Protein AF-A0A1K1QG05-F1 (afdb_monomer_lite)

Sequence (249 aa):
MTTAATQYPLIGSQPVGNFFTPDNIQRHPLGAQISFDDPYWGGGDAMYLAIPTSTALKVGEVVVWDGTNKIVDVPNTANLGMPVALALNANNSDANNVQYGWFLISGQGVALSTASVAAAAQIGIAAAGKLGAVSAGKQILNCRVEIAATTTVVKASTQTTNGSPLLRVSNSDGWFVGAALSGTGIPASTSVGAISADGRTVTMVQTGTTTAQNATATGSVSVTGTYNDGTNFWNVLAINAPFAQGQIT

Secondary structure (DSSP, 8-state):
----EESSPPTTPPP-STT-PPBSS--S-TT-EEEEEETTTEEEEEEEEEE-TT--B-TT-EEEE-TT-BEEEPPS-TT--EE-EEESS-B---SSS-EEEEEEEEEEEEEEESS---TT--EEEEETTEEEE--TT-EEEEEEEEE-TT-EEEEEEEEE-TT--EEE-S--TT--TT-EEEETTPPTTEEEEEE-TTS-EEEEEETTS--B---SS-EEEEEEEESB-SS-EEEEEEEEEEEEEPPP-

Structure (mmCIF, N/CA/C/O backbone):
data_AF-A0A1K1QG05-F1
#
_entry.id   AF-A0A1K1QG05-F1
#
loop_
_atom_site.group_PDB
_atom_site.id
_atom_site.type_symbol
_atom_site.label_atom_id
_atom_site.label_alt_id
_atom_site.label_comp_id
_atom_site.label_asym_id
_atom_site.label_entity_id
_atom_site.label_seq_id
_atom_site.pdbx_PDB_ins_code
_atom_site.Cartn_x
_atom_site.Cartn_y
_atom_site.Cartn_z
_atom_site.occupancy
_atom_site.B_iso_or_equiv
_atom_site.auth_seq_id
_atom_site.auth_comp_id
_atom_site.auth_asym_id
_atom_site.auth_atom_id
_atom_site.pdbx_PDB_model_num
ATOM 1 N N . MET A 1 1 ? 24.681 -12.508 7.814 1.00 34.06 1 MET A N 1
ATOM 2 C CA . MET A 1 1 ? 23.395 -13.141 8.163 1.00 34.06 1 MET A CA 1
ATOM 3 C C . MET A 1 1 ? 22.549 -12.052 8.805 1.00 34.06 1 MET A C 1
ATOM 5 O O . MET A 1 1 ? 22.650 -11.821 10.000 1.00 34.06 1 MET A O 1
ATOM 9 N N . THR A 1 2 ? 21.880 -11.251 7.979 1.00 35.00 2 THR A N 1
ATOM 10 C CA . THR A 1 2 ? 21.012 -10.160 8.432 1.00 35.00 2 THR A CA 1
ATOM 11 C C . THR A 1 2 ? 19.728 -10.790 8.947 1.00 35.00 2 THR A C 1
ATOM 13 O O . THR A 1 2 ? 19.006 -11.437 8.195 1.00 35.00 2 THR A O 1
ATOM 16 N N . THR A 1 3 ? 19.495 -10.686 10.249 1.00 38.47 3 THR A N 1
ATOM 17 C CA . THR A 1 3 ? 18.219 -11.039 10.874 1.00 38.47 3 THR A CA 1
ATOM 18 C C . THR A 1 3 ? 17.096 -10.282 10.175 1.00 38.47 3 THR A C 1
ATOM 20 O O . THR A 1 3 ? 17.182 -9.060 10.050 1.00 38.47 3 THR A O 1
ATOM 23 N N . ALA A 1 4 ? 16.082 -11.009 9.703 1.00 43.41 4 ALA A N 1
ATOM 24 C CA . ALA A 1 4 ? 14.874 -10.434 9.124 1.00 43.41 4 ALA A CA 1
ATOM 25 C C . ALA A 1 4 ? 14.270 -9.409 10.095 1.00 43.41 4 ALA A C 1
ATOM 27 O O . ALA A 1 4 ? 14.150 -9.686 11.292 1.00 43.41 4 ALA A O 1
ATOM 28 N N . ALA A 1 5 ? 13.930 -8.222 9.591 1.00 44.09 5 ALA A N 1
ATOM 29 C CA . ALA A 1 5 ? 13.198 -7.241 10.373 1.00 44.09 5 ALA A CA 1
ATOM 30 C C . ALA A 1 5 ? 11.781 -7.785 10.584 1.00 44.09 5 ALA A C 1
ATOM 32 O O . ALA A 1 5 ? 11.001 -7.906 9.640 1.00 44.09 5 ALA A O 1
ATOM 33 N N . THR A 1 6 ? 11.471 -8.179 11.815 1.00 43.09 6 THR A N 1
ATOM 34 C CA . THR A 1 6 ? 10.109 -8.514 12.218 1.00 43.09 6 THR A CA 1
ATOM 35 C C . THR A 1 6 ? 9.312 -7.215 12.368 1.00 43.09 6 THR A C 1
ATOM 37 O O . THR A 1 6 ? 9.863 -6.170 12.714 1.00 43.09 6 THR A O 1
ATOM 40 N N . GLN A 1 7 ? 7.999 -7.264 12.131 1.00 45.38 7 GLN A N 1
ATOM 41 C CA . GLN A 1 7 ? 7.073 -6.132 12.311 1.00 45.38 7 GLN A CA 1
ATOM 42 C C . GLN A 1 7 ? 7.167 -5.475 13.710 1.00 45.38 7 GLN A C 1
ATOM 44 O O . GLN A 1 7 ? 6.813 -4.308 13.888 1.00 45.38 7 GLN A O 1
ATOM 49 N N . TYR A 1 8 ? 7.682 -6.207 14.704 1.00 46.81 8 TYR A N 1
ATOM 50 C CA . TYR A 1 8 ? 8.032 -5.687 16.022 1.00 46.81 8 TYR A CA 1
ATOM 51 C C . TYR A 1 8 ? 9.491 -5.216 16.030 1.00 46.81 8 TYR A C 1
ATOM 53 O O . TYR A 1 8 ? 10.384 -6.046 15.859 1.00 46.81 8 TYR A O 1
ATOM 61 N N . PRO A 1 9 ? 9.772 -3.920 16.260 1.00 41.25 9 PRO A N 1
ATOM 62 C CA . PRO A 1 9 ? 11.131 -3.411 16.167 1.00 41.25 9 PRO A CA 1
ATOM 63 C C . PRO A 1 9 ? 12.040 -4.127 17.174 1.00 41.25 9 PRO A C 1
ATOM 65 O O . PRO A 1 9 ? 11.819 -4.051 18.385 1.00 41.25 9 PRO A O 1
ATOM 68 N N . LEU A 1 10 ? 13.122 -4.754 16.692 1.00 48.38 10 LEU A N 1
ATOM 69 C CA . LEU A 1 10 ? 14.323 -4.873 17.519 1.00 48.38 10 LEU A CA 1
ATOM 70 C C . LEU A 1 10 ? 14.683 -3.450 17.960 1.00 48.38 10 LEU A C 1
ATOM 72 O O . LEU A 1 10 ? 14.667 -2.538 17.128 1.00 48.38 10 LEU A O 1
ATOM 76 N N . ILE A 1 11 ? 14.983 -3.253 19.246 1.00 39.41 11 ILE A N 1
ATOM 77 C CA . ILE A 1 11 ? 15.350 -1.940 19.797 1.00 39.41 11 ILE A CA 1
ATOM 78 C C . ILE A 1 11 ? 16.402 -1.288 18.880 1.00 39.41 11 ILE A C 1
ATOM 80 O O . ILE A 1 11 ? 17.496 -1.822 18.718 1.00 39.41 11 ILE A O 1
ATOM 84 N N . GLY A 1 12 ? 16.049 -0.156 18.257 1.00 49.69 12 GLY A N 1
ATOM 85 C CA . GLY A 1 12 ? 16.923 0.600 17.347 1.00 49.69 12 GLY A CA 1
ATOM 86 C C . GLY A 1 12 ? 16.729 0.368 15.838 1.00 49.69 12 GLY A C 1
ATOM 87 O O . GLY A 1 12 ? 17.362 1.072 15.057 1.00 49.69 12 GLY A O 1
ATOM 88 N N . SER A 1 13 ? 15.859 -0.550 15.401 1.00 53.09 13 SER A N 1
ATOM 89 C CA . SER A 1 13 ? 15.506 -0.721 13.977 1.00 53.09 13 SER A CA 1
ATOM 90 C C . SER A 1 13 ? 14.321 0.165 13.576 1.00 53.09 13 SER A C 1
ATOM 92 O O . SER A 1 13 ? 13.355 0.278 14.334 1.00 53.09 13 SER A O 1
ATOM 94 N N . GLN A 1 14 ? 14.385 0.820 12.404 1.00 59.28 14 GLN A N 1
ATOM 95 C CA . GLN A 1 14 ? 13.215 1.513 11.863 1.00 59.28 14 GLN A CA 1
ATOM 96 C C . GLN A 1 14 ? 12.201 0.456 11.401 1.00 59.28 14 GLN A C 1
ATOM 98 O O . GLN A 1 14 ? 12.537 -0.385 10.569 1.00 59.28 14 GLN A O 1
ATOM 103 N N . PRO A 1 15 ? 10.976 0.487 11.925 1.00 65.38 15 PRO A N 1
ATOM 104 C CA . PRO A 1 15 ? 9.929 -0.443 11.531 1.00 65.38 15 PRO A CA 1
ATOM 105 C C . PRO A 1 15 ? 9.480 -0.225 10.084 1.00 65.38 15 PRO A C 1
ATOM 107 O O . PRO A 1 15 ? 9.492 0.893 9.563 1.00 65.38 15 PRO A O 1
ATOM 110 N N . VAL A 1 16 ? 9.064 -1.325 9.461 1.00 69.00 16 VAL A N 1
ATOM 111 C CA . VAL A 1 16 ? 8.552 -1.393 8.091 1.00 69.00 16 VAL A CA 1
ATOM 112 C C . VAL A 1 16 ? 7.065 -1.708 8.165 1.00 69.00 16 VAL A C 1
ATOM 114 O O . VAL A 1 16 ? 6.672 -2.653 8.846 1.00 69.00 16 VAL A O 1
ATOM 117 N N . GLY A 1 17 ? 6.237 -0.910 7.491 1.00 66.94 17 GLY A N 1
ATOM 118 C CA . GLY A 1 17 ? 4.799 -1.153 7.387 1.00 66.94 17 GLY A CA 1
ATOM 119 C C . GLY A 1 17 ? 3.952 0.092 7.619 1.00 66.94 17 GLY A C 1
ATOM 120 O O . GLY A 1 17 ? 4.418 1.109 8.125 1.00 66.94 17 GLY A O 1
ATOM 121 N N . ASN A 1 18 ? 2.674 -0.004 7.260 1.00 64.12 18 ASN A N 1
ATOM 122 C CA . ASN A 1 18 ? 1.742 1.119 7.100 1.00 64.12 18 ASN A CA 1
ATOM 123 C C . ASN A 1 18 ? 1.383 1.905 8.399 1.00 64.12 18 ASN A C 1
ATOM 125 O O . ASN A 1 18 ? 0.705 2.928 8.368 1.00 64.12 18 ASN A O 1
ATOM 129 N N . PHE A 1 19 ? 1.850 1.467 9.563 1.00 67.00 19 PHE A N 1
ATOM 130 C CA . PHE A 1 19 ? 1.614 2.109 10.866 1.00 67.00 19 PHE A CA 1
ATOM 131 C C . PHE A 1 19 ? 2.612 3.239 11.184 1.00 67.00 19 PHE A C 1
ATOM 133 O O . PHE A 1 19 ? 2.528 3.860 12.243 1.00 67.00 19 PHE A O 1
ATOM 140 N N . PHE A 1 20 ? 3.544 3.528 10.270 1.00 70.75 20 PHE A N 1
ATOM 141 C CA . PHE A 1 20 ? 4.557 4.571 10.429 1.00 70.75 20 PHE A CA 1
ATOM 142 C C . PHE A 1 20 ? 4.321 5.799 9.551 1.00 70.75 20 PHE A C 1
ATOM 144 O O . PHE A 1 20 ? 3.789 5.714 8.446 1.00 70.75 20 PHE A O 1
ATOM 151 N N . THR A 1 21 ? 4.774 6.947 10.044 1.00 75.38 21 THR A N 1
ATOM 152 C CA . THR A 1 21 ? 4.920 8.164 9.243 1.00 75.38 21 THR A CA 1
ATOM 153 C C . THR A 1 21 ? 6.375 8.262 8.785 1.00 75.38 21 THR A C 1
ATOM 155 O O . THR A 1 21 ? 7.268 8.030 9.609 1.00 75.38 21 THR A O 1
ATOM 158 N N . PRO A 1 22 ? 6.641 8.601 7.512 1.00 81.12 22 PRO A N 1
ATOM 159 C CA . PRO A 1 22 ? 7.988 8.899 7.034 1.00 81.12 22 PRO A CA 1
ATOM 160 C C . PRO A 1 22 ? 8.721 9.920 7.914 1.00 81.12 22 PRO A C 1
ATOM 162 O O . PRO A 1 22 ? 8.116 10.858 8.436 1.00 81.12 22 PRO A O 1
ATOM 165 N N . ASP A 1 23 ? 10.025 9.714 8.093 1.00 84.62 23 ASP A N 1
ATOM 166 C CA . ASP A 1 23 ? 10.864 10.519 8.988 1.00 84.62 23 ASP A CA 1
ATOM 167 C C . ASP A 1 23 ? 11.373 11.783 8.280 1.00 84.62 23 ASP A C 1
ATOM 169 O O . ASP A 1 23 ? 11.576 11.770 7.071 1.00 84.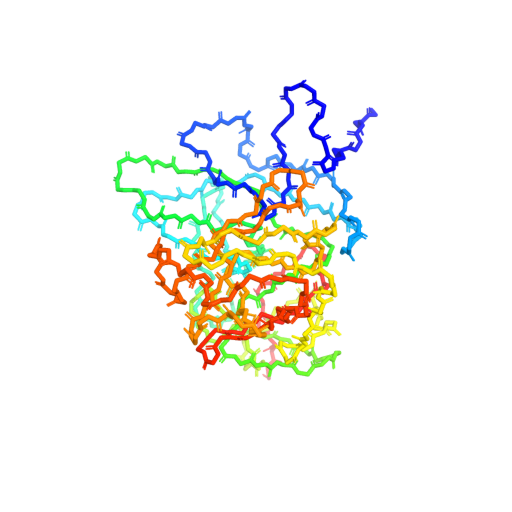62 23 ASP A O 1
ATOM 173 N N . ASN A 1 24 ? 11.618 12.860 9.024 1.00 89.44 24 ASN A N 1
ATOM 174 C CA . ASN A 1 24 ? 12.324 14.053 8.554 1.00 89.44 24 ASN A CA 1
ATOM 175 C C . ASN A 1 24 ? 13.854 13.947 8.713 1.00 89.44 24 ASN A C 1
ATOM 177 O O . ASN A 1 24 ? 14.589 14.791 8.200 1.00 89.44 24 ASN A O 1
ATOM 181 N N . ILE A 1 25 ? 14.346 12.906 9.390 1.00 89.12 25 ILE A N 1
ATOM 182 C CA . ILE A 1 25 ? 15.769 12.580 9.500 1.00 89.12 25 ILE A CA 1
ATOM 183 C C . ILE A 1 25 ? 16.065 11.295 8.725 1.00 89.12 25 ILE A C 1
ATOM 185 O O . ILE A 1 25 ? 15.391 10.274 8.861 1.00 89.12 25 ILE A O 1
ATOM 189 N N . GLN A 1 26 ? 17.129 11.316 7.926 1.00 91.50 26 GLN A N 1
ATOM 190 C CA . GLN A 1 26 ? 17.594 10.129 7.221 1.00 91.50 26 GLN A CA 1
ATOM 191 C C . GLN A 1 26 ? 18.192 9.115 8.215 1.00 91.50 26 GLN A C 1
ATOM 193 O O . GLN A 1 26 ? 19.270 9.345 8.760 1.00 91.50 26 GLN A O 1
ATOM 198 N N . ARG A 1 27 ? 17.521 7.975 8.432 1.00 88.06 27 ARG A N 1
ATOM 199 C CA . ARG A 1 27 ? 17.990 6.906 9.342 1.00 88.06 27 ARG A CA 1
ATOM 200 C C . ARG A 1 27 ? 18.822 5.819 8.669 1.00 88.06 27 ARG A C 1
ATOM 202 O O . ARG A 1 27 ? 19.607 5.149 9.335 1.00 88.06 27 ARG A O 1
ATOM 209 N N . HIS A 1 28 ? 18.659 5.648 7.361 1.00 89.19 28 HIS A N 1
ATOM 210 C CA . HIS A 1 28 ? 19.351 4.631 6.573 1.00 89.19 28 HIS A CA 1
ATOM 211 C C . HIS A 1 28 ? 19.971 5.245 5.311 1.00 89.19 28 HIS A C 1
ATOM 213 O O . HIS A 1 28 ? 19.475 6.261 4.811 1.00 89.19 28 HIS A O 1
ATOM 219 N N . PRO A 1 29 ? 21.050 4.659 4.762 1.00 92.75 29 PRO A N 1
ATOM 220 C CA . PRO A 1 29 ? 21.543 5.034 3.441 1.00 92.75 29 PRO A CA 1
ATOM 221 C C . PRO A 1 29 ? 20.426 4.918 2.395 1.00 92.75 29 PRO A C 1
ATOM 223 O O . PRO A 1 29 ? 19.669 3.948 2.402 1.00 92.75 29 PRO A O 1
ATOM 226 N N . LEU A 1 30 ? 20.306 5.900 1.500 1.00 95.38 30 LEU A N 1
ATOM 227 C CA . LEU A 1 30 ? 19.323 5.822 0.417 1.00 95.38 30 LEU A CA 1
ATOM 228 C C . LEU A 1 30 ? 19.663 4.664 -0.530 1.00 95.38 30 LEU A C 1
ATOM 230 O O . LEU A 1 30 ? 20.836 4.418 -0.812 1.00 95.38 30 LEU A O 1
ATOM 234 N N . GLY A 1 31 ? 18.639 3.964 -1.013 1.00 93.56 31 GLY A N 1
ATOM 235 C CA . GLY A 1 31 ? 18.782 2.743 -1.805 1.00 93.56 31 GLY A CA 1
ATOM 236 C C . GLY A 1 31 ? 19.068 1.490 -0.969 1.00 93.56 31 GLY A C 1
ATOM 237 O O . GLY A 1 31 ? 19.182 0.406 -1.537 1.00 93.56 31 GLY A O 1
ATOM 238 N N . ALA A 1 32 ? 19.167 1.598 0.364 1.00 94.06 32 ALA A N 1
ATOM 239 C CA . ALA A 1 32 ? 19.248 0.423 1.227 1.00 94.06 32 ALA A CA 1
ATOM 240 C C . ALA A 1 32 ? 18.007 -0.455 1.035 1.00 94.06 32 ALA A C 1
ATOM 242 O O . ALA A 1 32 ? 16.889 0.057 1.029 1.00 94.06 32 ALA A O 1
ATOM 243 N N . GLN A 1 33 ? 18.214 -1.763 0.898 1.00 94.44 33 GLN A N 1
ATOM 244 C CA . GLN A 1 33 ? 17.147 -2.748 0.752 1.00 94.44 33 GLN A CA 1
ATOM 245 C C . GLN A 1 33 ? 17.113 -3.676 1.958 1.00 94.44 33 GLN A C 1
ATOM 247 O O . GLN A 1 33 ? 18.162 -4.081 2.467 1.00 94.44 33 GLN A O 1
ATOM 252 N N . ILE A 1 34 ? 15.908 -4.008 2.405 1.00 91.88 34 ILE A N 1
ATOM 253 C CA . ILE A 1 34 ? 15.674 -4.934 3.509 1.00 91.88 34 ILE A CA 1
ATOM 254 C C . ILE A 1 34 ? 14.540 -5.886 3.160 1.00 91.88 34 ILE A C 1
ATOM 256 O O . ILE A 1 34 ? 13.561 -5.484 2.535 1.00 91.88 34 ILE A O 1
ATOM 260 N N . SER A 1 35 ? 14.661 -7.120 3.633 1.00 91.25 35 SER A N 1
ATOM 261 C CA . SER A 1 35 ? 13.560 -8.077 3.649 1.00 91.25 35 SER A CA 1
ATOM 262 C C . SER A 1 35 ? 12.784 -7.947 4.956 1.00 91.25 35 SER A C 1
ATOM 264 O O . SER A 1 35 ? 13.378 -7.773 6.029 1.00 91.25 35 SER A O 1
ATOM 266 N N . PHE A 1 36 ? 11.466 -8.057 4.870 1.00 87.06 36 PHE A N 1
ATOM 267 C CA . PHE A 1 36 ? 10.555 -8.012 6.007 1.00 87.06 36 PHE A CA 1
ATOM 268 C C . PHE A 1 36 ? 9.486 -9.104 5.883 1.00 87.06 36 PHE A C 1
ATOM 270 O O . PHE A 1 36 ? 9.262 -9.652 4.803 1.00 87.06 36 PHE A O 1
ATOM 277 N N . ASP A 1 37 ? 8.840 -9.414 7.003 1.00 86.19 37 ASP A N 1
ATOM 278 C CA . ASP A 1 37 ? 7.714 -10.346 7.079 1.00 86.19 37 ASP A CA 1
ATOM 279 C C . ASP A 1 37 ? 6.486 -9.617 7.634 1.00 86.19 37 ASP A C 1
ATOM 281 O O . ASP A 1 37 ? 6.557 -8.990 8.697 1.00 86.19 37 ASP A O 1
ATOM 285 N N . ASP A 1 38 ? 5.385 -9.667 6.886 1.00 84.88 38 ASP A N 1
ATOM 286 C CA . ASP A 1 38 ? 4.082 -9.141 7.279 1.00 84.88 38 ASP A CA 1
ATOM 287 C C . ASP A 1 38 ? 3.126 -10.316 7.577 1.00 84.88 38 ASP A C 1
ATOM 289 O O . ASP A 1 38 ? 2.927 -11.175 6.715 1.00 84.88 38 ASP A O 1
ATOM 293 N N . PRO A 1 39 ? 2.483 -10.376 8.756 1.00 82.75 39 PRO A N 1
ATOM 294 C CA . PRO A 1 39 ? 1.589 -11.478 9.122 1.00 82.75 39 PRO A CA 1
ATOM 295 C C . PRO A 1 39 ? 0.370 -11.663 8.211 1.00 82.75 39 PRO A C 1
ATOM 297 O O . PRO A 1 39 ? -0.272 -12.714 8.259 1.00 82.75 39 PRO A O 1
ATOM 300 N N . TYR A 1 40 ? 0.013 -10.648 7.422 1.00 89.44 40 TYR A N 1
ATOM 301 C CA . TYR A 1 40 ? -1.134 -10.663 6.523 1.00 89.44 40 TYR A CA 1
ATOM 302 C C . TYR A 1 40 ? -0.726 -10.816 5.058 1.00 89.44 40 TYR A C 1
ATOM 304 O O . TYR A 1 40 ? -1.322 -11.612 4.332 1.00 89.44 40 TYR A O 1
ATOM 312 N N . TRP A 1 41 ? 0.282 -10.062 4.620 1.00 87.94 41 TRP A N 1
ATOM 313 C CA . TRP A 1 41 ? 0.744 -10.047 3.230 1.00 87.94 41 TRP A CA 1
ATOM 314 C C . TRP A 1 41 ? 1.906 -11.005 2.946 1.00 87.94 41 TRP A C 1
ATOM 316 O O . TRP A 1 41 ? 2.219 -11.252 1.782 1.00 87.94 41 TRP A O 1
ATOM 326 N N . GLY A 1 42 ? 2.508 -11.581 3.985 1.00 88.75 42 GLY A N 1
ATOM 327 C CA . GLY A 1 42 ? 3.678 -12.444 3.897 1.00 88.75 42 GLY A CA 1
ATOM 328 C C . GLY A 1 42 ? 4.985 -11.665 3.740 1.00 88.75 42 GLY A C 1
ATOM 329 O O . GLY A 1 42 ? 5.085 -10.484 4.073 1.00 88.75 42 GLY A O 1
ATOM 330 N N . GLY A 1 43 ? 6.010 -12.355 3.242 1.00 89.44 43 GLY A N 1
ATOM 331 C CA . GLY A 1 43 ? 7.337 -11.780 3.042 1.00 89.44 43 GLY A CA 1
ATOM 332 C C . GLY A 1 43 ? 7.406 -10.790 1.876 1.00 89.44 43 GLY A C 1
ATOM 333 O O . GLY A 1 43 ? 6.729 -10.950 0.857 1.00 89.44 43 GLY A O 1
ATOM 334 N N . GLY A 1 44 ? 8.282 -9.796 2.003 1.00 93.38 44 GLY A N 1
ATOM 335 C CA . GLY A 1 44 ? 8.563 -8.825 0.952 1.00 93.38 44 GLY A CA 1
ATOM 336 C C . GLY A 1 44 ? 9.909 -8.133 1.131 1.00 93.38 44 GLY A C 1
ATOM 337 O O . GLY A 1 44 ? 10.568 -8.278 2.160 1.00 93.38 44 GLY A O 1
ATOM 338 N N . ASP A 1 45 ? 10.294 -7.354 0.123 1.00 95.25 45 ASP A N 1
ATOM 339 C CA . ASP A 1 45 ? 11.493 -6.520 0.152 1.00 95.25 45 ASP A CA 1
ATOM 340 C C . ASP A 1 45 ? 11.112 -5.054 -0.034 1.00 95.25 45 ASP A C 1
ATOM 342 O O . ASP A 1 45 ? 10.311 -4.699 -0.908 1.00 95.25 45 ASP A O 1
ATOM 346 N N . ALA A 1 46 ? 11.713 -4.190 0.779 1.00 94.75 46 ALA A N 1
ATOM 347 C CA . ALA A 1 46 ? 11.521 -2.752 0.728 1.00 94.75 46 ALA A CA 1
ATOM 348 C C . ALA A 1 46 ? 12.845 -2.023 0.502 1.00 94.75 46 ALA A C 1
ATOM 350 O O . ALA A 1 46 ? 13.900 -2.468 0.951 1.00 94.75 46 ALA A O 1
ATOM 351 N N . MET A 1 47 ? 12.774 -0.869 -0.153 1.00 95.69 47 MET A N 1
ATOM 352 C CA . MET A 1 47 ? 13.905 0.016 -0.398 1.00 95.69 47 MET A CA 1
ATOM 353 C C . MET A 1 47 ? 13.692 1.376 0.264 1.00 95.69 47 MET A C 1
ATOM 355 O O . MET A 1 47 ? 12.594 1.933 0.216 1.00 95.69 47 MET A O 1
ATOM 359 N N . TYR A 1 48 ? 14.743 1.912 0.880 1.00 95.50 48 TYR A N 1
ATOM 360 C CA . TYR A 1 48 ? 14.712 3.205 1.553 1.00 95.50 48 TYR A CA 1
ATOM 361 C C . TYR A 1 48 ? 14.960 4.337 0.561 1.00 95.50 48 TYR A C 1
ATOM 363 O O . TYR A 1 48 ? 16.039 4.411 -0.034 1.00 95.50 48 TYR A O 1
ATOM 371 N N . LEU A 1 49 ? 13.988 5.230 0.388 1.00 96.75 49 LEU A N 1
ATOM 372 C CA . LEU A 1 49 ? 14.064 6.324 -0.583 1.00 96.75 49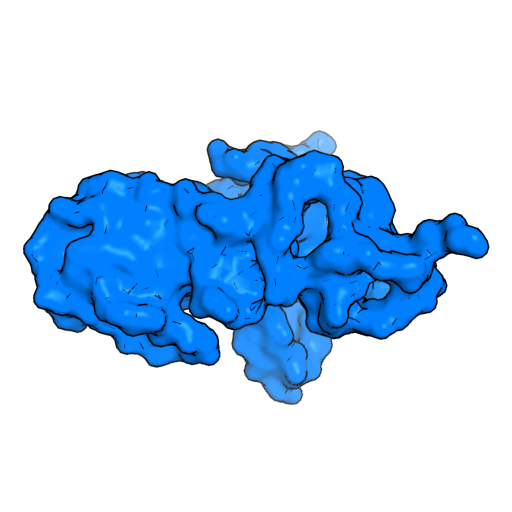 LEU A CA 1
ATOM 373 C C . LEU A 1 49 ? 13.736 7.674 0.058 1.00 96.75 49 LEU A C 1
ATOM 375 O O . LEU A 1 49 ? 13.092 7.757 1.108 1.00 96.75 49 LEU A O 1
ATOM 379 N N . ALA A 1 50 ? 14.192 8.740 -0.598 1.00 96.94 50 ALA A N 1
ATOM 380 C CA . ALA A 1 50 ? 13.915 10.112 -0.201 1.00 96.94 50 ALA A CA 1
ATOM 381 C C . ALA A 1 50 ? 12.647 10.635 -0.886 1.00 96.94 50 ALA A C 1
ATOM 383 O O . ALA A 1 50 ? 12.489 10.517 -2.10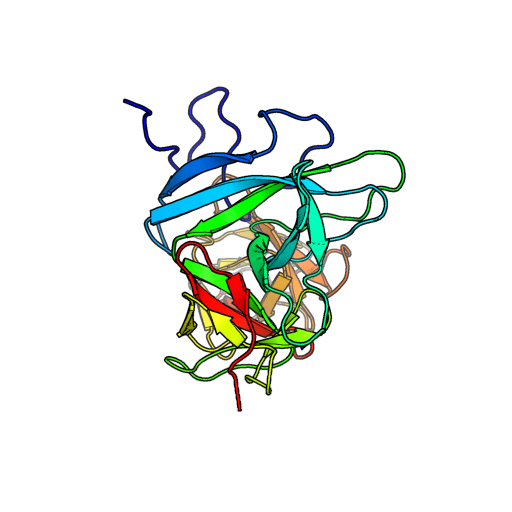1 1.00 96.94 50 ALA A O 1
ATOM 384 N N . ILE A 1 51 ? 11.787 11.267 -0.096 1.00 96.88 51 ILE A N 1
ATOM 385 C CA . ILE A 1 51 ? 10.568 11.963 -0.498 1.00 96.88 51 ILE A CA 1
ATOM 386 C C . ILE A 1 51 ? 10.900 13.460 -0.555 1.00 96.88 51 ILE A C 1
ATOM 388 O O . ILE A 1 51 ? 11.210 14.048 0.488 1.00 96.88 51 ILE A O 1
ATOM 392 N N . PRO A 1 52 ? 10.898 14.090 -1.744 1.00 96.00 52 PRO A N 1
ATOM 393 C CA . PRO A 1 52 ? 11.215 15.507 -1.882 1.00 96.00 52 PRO A CA 1
ATOM 394 C C . PRO A 1 52 ? 10.306 16.406 -1.038 1.00 96.00 52 PRO A C 1
ATOM 396 O O . PRO A 1 52 ? 9.175 16.048 -0.708 1.00 96.00 52 PRO A O 1
ATOM 399 N N . THR A 1 53 ? 10.782 17.616 -0.741 1.00 96.25 53 THR A N 1
ATOM 400 C CA . THR A 1 53 ? 9.947 18.642 -0.107 1.00 96.25 53 THR A CA 1
ATOM 401 C C . THR A 1 53 ? 8.686 18.902 -0.929 1.00 96.25 53 THR A C 1
ATOM 403 O O . THR A 1 53 ? 8.661 18.735 -2.150 1.00 96.25 53 THR A O 1
ATOM 406 N N . SER A 1 54 ? 7.625 19.331 -0.253 1.00 94.69 54 SER A N 1
ATOM 407 C CA . SER A 1 54 ? 6.320 19.629 -0.852 1.00 94.69 54 SER A CA 1
ATOM 408 C C . SER A 1 54 ? 5.654 18.439 -1.563 1.00 94.69 54 SER A C 1
ATOM 410 O O . SER A 1 54 ? 4.806 18.636 -2.432 1.00 94.69 54 SER A O 1
ATOM 412 N N . THR A 1 55 ? 6.027 17.207 -1.202 1.00 94.69 55 THR A N 1
ATOM 413 C CA . THR A 1 55 ? 5.446 15.977 -1.756 1.00 94.69 55 THR A CA 1
ATOM 414 C C . THR A 1 55 ? 4.610 15.288 -0.689 1.00 94.69 55 THR A C 1
ATOM 416 O O . THR A 1 55 ? 5.124 14.940 0.370 1.00 94.69 55 THR A O 1
ATOM 419 N N . ALA A 1 56 ? 3.319 15.095 -0.952 1.00 92.88 56 ALA A N 1
ATOM 420 C CA . ALA A 1 56 ? 2.455 14.239 -0.144 1.00 92.88 56 ALA A CA 1
ATOM 421 C C . ALA A 1 56 ? 2.298 12.892 -0.848 1.00 92.88 56 ALA A C 1
ATOM 423 O O . ALA A 1 56 ? 2.134 12.878 -2.064 1.00 92.88 56 ALA A O 1
ATOM 424 N N . LEU A 1 57 ? 2.287 11.800 -0.087 1.00 93.69 57 LEU A N 1
ATOM 425 C CA . LEU A 1 57 ? 2.027 10.463 -0.613 1.00 93.69 57 LEU A CA 1
ATOM 426 C C . LEU A 1 57 ? 0.843 9.818 0.086 1.00 93.69 57 LEU A C 1
ATOM 428 O O . LEU A 1 57 ? 0.589 10.026 1.279 1.00 93.69 57 LEU A O 1
ATOM 432 N N . LYS A 1 58 ? 0.159 8.960 -0.659 1.00 93.81 58 LYS A N 1
ATOM 433 C CA . LYS A 1 58 ? -0.807 8.000 -0.132 1.00 93.81 58 LYS A CA 1
ATOM 434 C C . LYS A 1 58 ? -0.199 6.603 -0.077 1.00 93.81 58 LYS A C 1
ATOM 436 O O . LYS A 1 58 ? 0.690 6.249 -0.845 1.00 93.81 58 LYS A O 1
ATOM 441 N N . VAL A 1 59 ? -0.750 5.766 0.796 1.00 95.00 59 VAL A N 1
ATOM 442 C CA . VAL A 1 59 ? -0.408 4.340 0.823 1.00 95.00 59 VAL A CA 1
ATOM 443 C C . VAL A 1 59 ? -0.737 3.709 -0.530 1.00 95.00 59 VAL A C 1
ATOM 445 O O . VAL A 1 59 ? -1.822 3.920 -1.082 1.00 95.00 59 VAL A O 1
ATOM 448 N N . GLY A 1 60 ? 0.207 2.928 -1.046 1.00 95.94 60 GLY A N 1
ATOM 449 C CA . GLY A 1 60 ? 0.142 2.248 -2.331 1.00 95.94 60 GLY A CA 1
ATOM 450 C C . GLY A 1 60 ? 0.426 3.132 -3.542 1.00 95.94 60 GLY A C 1
ATOM 451 O O . GLY A 1 60 ? 0.359 2.634 -4.663 1.00 95.94 60 GLY A O 1
ATOM 452 N N . GLU A 1 61 ? 0.720 4.419 -3.357 1.00 97.38 61 GLU A N 1
ATOM 453 C CA . GLU A 1 61 ? 1.132 5.297 -4.454 1.00 97.38 61 GLU A CA 1
ATOM 454 C C . GLU A 1 61 ? 2.368 4.738 -5.164 1.00 97.38 61 GLU A C 1
ATOM 456 O O . GLU A 1 61 ? 3.291 4.227 -4.525 1.00 97.38 61 GLU A O 1
ATOM 461 N N . VAL A 1 62 ? 2.345 4.765 -6.496 1.00 97.81 62 VAL A N 1
ATOM 462 C CA . VAL A 1 62 ? 3.379 4.139 -7.321 1.00 97.81 62 VAL A CA 1
ATOM 463 C C . VAL A 1 62 ? 4.393 5.181 -7.734 1.00 97.81 62 VAL A C 1
ATOM 465 O O . VAL A 1 62 ? 4.063 6.151 -8.414 1.00 97.81 62 VAL A O 1
ATOM 468 N N . VAL A 1 63 ? 5.643 4.957 -7.362 1.00 98.06 63 VAL A N 1
ATOM 469 C CA . VAL A 1 63 ? 6.722 5.917 -7.582 1.00 98.06 63 VAL A CA 1
ATOM 470 C C . VAL A 1 63 ? 7.815 5.323 -8.452 1.00 98.06 63 VAL A C 1
ATOM 472 O O . VAL A 1 63 ? 8.020 4.110 -8.476 1.00 98.06 63 VAL A O 1
ATOM 475 N N . VAL A 1 64 ? 8.533 6.200 -9.141 1.00 97.62 64 VAL A N 1
ATOM 476 C CA . VAL A 1 64 ? 9.854 5.927 -9.716 1.00 97.62 64 VAL A CA 1
ATOM 477 C C . VAL A 1 64 ? 10.895 6.704 -8.920 1.00 97.62 64 VAL A C 1
ATOM 479 O O . VAL A 1 64 ? 10.550 7.613 -8.165 1.00 97.62 64 VAL A O 1
ATOM 482 N N . TRP A 1 65 ? 12.170 6.377 -9.090 1.00 96.69 65 TRP A N 1
ATOM 483 C CA . TRP A 1 65 ? 13.258 7.125 -8.466 1.00 96.69 65 TRP A CA 1
ATOM 484 C C . TRP A 1 65 ? 14.420 7.348 -9.427 1.00 96.69 65 TRP A C 1
ATOM 486 O O . TRP A 1 65 ? 14.595 6.623 -10.409 1.00 96.69 65 TRP A O 1
ATOM 496 N N . ASP A 1 66 ? 15.208 8.380 -9.138 1.00 92.81 66 ASP A N 1
ATOM 497 C CA . ASP A 1 66 ? 16.401 8.736 -9.901 1.00 92.81 66 ASP A CA 1
ATOM 498 C C . ASP A 1 66 ? 17.681 8.069 -9.356 1.00 92.81 66 ASP A C 1
ATOM 500 O O . ASP A 1 66 ? 17.673 7.345 -8.360 1.00 92.81 66 ASP A O 1
ATOM 504 N N . GLY A 1 67 ? 18.827 8.350 -9.988 1.00 92.19 67 GLY A N 1
ATOM 505 C CA . GLY A 1 67 ? 20.138 7.870 -9.526 1.00 92.19 67 GLY A CA 1
ATOM 506 C C . GLY A 1 67 ? 20.588 8.429 -8.166 1.00 92.19 67 GLY A C 1
ATOM 507 O O . GLY A 1 67 ? 21.613 8.000 -7.645 1.00 92.19 67 GLY A O 1
ATOM 508 N N . THR A 1 68 ? 19.837 9.371 -7.586 1.00 94.62 68 THR A N 1
ATOM 509 C CA . THR A 1 68 ? 20.036 9.902 -6.227 1.00 94.62 68 THR A CA 1
ATOM 510 C C . THR A 1 68 ? 19.032 9.297 -5.234 1.00 94.62 68 THR A C 1
ATOM 512 O O . THR A 1 68 ? 18.999 9.700 -4.072 1.00 94.62 68 THR A O 1
ATOM 515 N N . ASN A 1 69 ? 18.234 8.305 -5.654 1.00 96.50 69 ASN A N 1
ATOM 516 C CA . ASN A 1 69 ? 17.213 7.638 -4.844 1.00 96.50 69 ASN A CA 1
ATOM 517 C C . ASN A 1 69 ? 16.136 8.598 -4.305 1.00 96.50 69 ASN A C 1
ATOM 519 O O . ASN A 1 69 ? 15.610 8.408 -3.202 1.00 96.50 69 ASN A O 1
ATOM 523 N N . LYS A 1 70 ? 15.814 9.641 -5.079 1.00 96.69 70 LYS A N 1
ATOM 524 C CA . LYS A 1 70 ? 14.681 10.533 -4.815 1.00 96.69 70 LYS A CA 1
ATOM 525 C C . LYS A 1 70 ? 13.479 10.088 -5.624 1.00 96.69 70 LYS A C 1
ATOM 527 O O . LYS A 1 70 ? 13.607 9.844 -6.822 1.00 96.69 70 LYS A O 1
ATOM 532 N N . ILE A 1 71 ? 12.329 10.002 -4.968 1.00 97.81 71 ILE A N 1
ATOM 533 C CA . ILE A 1 71 ? 11.090 9.567 -5.607 1.00 97.81 71 ILE A CA 1
ATOM 534 C C . ILE A 1 71 ? 10.406 10.702 -6.362 1.00 97.81 71 ILE A C 1
ATOM 536 O O . ILE A 1 71 ? 10.483 11.871 -5.980 1.00 97.81 71 ILE A O 1
ATOM 540 N N . VAL A 1 72 ? 9.676 10.320 -7.400 1.00 97.12 72 VAL A N 1
ATOM 541 C CA . VAL A 1 72 ? 8.584 11.092 -7.993 1.00 97.12 72 VAL A CA 1
ATOM 542 C C . VAL A 1 72 ? 7.461 10.119 -8.335 1.00 97.12 72 VAL A C 1
ATOM 544 O O . VAL A 1 72 ? 7.717 8.939 -8.596 1.00 97.12 72 VAL A O 1
ATOM 547 N N . ASP A 1 73 ? 6.222 10.599 -8.344 1.00 97.44 73 ASP A N 1
ATOM 548 C CA . ASP A 1 73 ? 5.087 9.838 -8.860 1.00 97.44 73 ASP A CA 1
ATOM 549 C C . ASP A 1 73 ? 5.422 9.248 -10.225 1.00 97.44 73 ASP A C 1
ATOM 551 O O . ASP A 1 73 ? 5.974 9.944 -11.085 1.00 97.44 73 ASP A O 1
ATOM 555 N N . VAL A 1 74 ? 5.063 7.978 -10.445 1.00 97.19 74 VAL A N 1
ATOM 556 C CA . VAL A 1 74 ? 5.240 7.358 -11.759 1.00 97.19 74 VAL A CA 1
ATOM 557 C C . VAL A 1 74 ? 4.560 8.243 -12.813 1.00 97.19 74 VAL A C 1
ATOM 559 O O . VAL A 1 74 ? 3.351 8.478 -12.720 1.00 97.19 74 VAL A O 1
ATOM 562 N N . PRO A 1 75 ? 5.295 8.784 -13.802 1.00 96.06 75 PRO A N 1
ATOM 563 C CA . PRO A 1 75 ? 4.696 9.645 -14.809 1.00 96.06 75 PRO A CA 1
ATOM 564 C C . PRO A 1 75 ? 3.648 8.896 -15.632 1.00 96.06 75 PRO A C 1
ATOM 566 O O . PRO A 1 75 ? 3.837 7.737 -15.995 1.00 96.06 75 PRO A O 1
ATOM 569 N N . ASN A 1 76 ? 2.556 9.571 -16.003 1.00 95.38 76 ASN A N 1
ATOM 570 C CA . ASN A 1 76 ? 1.516 8.990 -16.861 1.00 95.38 76 ASN A CA 1
ATOM 571 C C . ASN A 1 76 ? 1.915 8.979 -18.350 1.00 95.38 76 ASN A C 1
ATOM 573 O O . ASN A 1 76 ? 1.186 9.474 -19.217 1.00 95.38 76 ASN A O 1
ATOM 577 N N . THR A 1 77 ? 3.087 8.430 -18.655 1.00 92.88 77 THR A N 1
ATOM 578 C CA . THR A 1 77 ? 3.694 8.408 -19.988 1.00 92.88 77 THR A CA 1
ATOM 579 C C . THR A 1 77 ? 3.911 6.977 -20.472 1.00 92.88 77 THR A C 1
ATOM 581 O O . THR A 1 77 ? 4.088 6.046 -19.690 1.00 92.88 77 THR A O 1
ATOM 584 N N . ALA A 1 78 ? 3.838 6.790 -21.789 1.00 93.44 78 ALA A N 1
ATOM 585 C CA . ALA A 1 78 ? 4.132 5.507 -22.414 1.00 93.44 78 ALA A CA 1
ATOM 586 C C . ALA A 1 78 ? 5.648 5.273 -22.510 1.00 93.44 78 ALA A C 1
ATOM 588 O O . ALA A 1 78 ? 6.414 6.223 -22.655 1.00 93.44 78 ALA A O 1
ATOM 589 N N . ASN A 1 79 ? 6.054 4.003 -22.504 1.00 91.56 79 ASN A N 1
ATOM 590 C CA . ASN A 1 79 ? 7.419 3.526 -22.729 1.00 91.56 79 ASN A CA 1
ATOM 591 C C . ASN A 1 79 ? 8.444 4.108 -21.744 1.00 91.56 79 ASN A C 1
ATOM 593 O O . ASN A 1 79 ? 9.566 4.416 -22.131 1.00 91.56 79 ASN A O 1
ATOM 597 N N . LEU A 1 80 ? 8.049 4.258 -20.476 1.00 93.19 80 LEU A N 1
ATOM 598 C CA . LEU A 1 80 ? 8.847 4.953 -19.467 1.00 93.19 80 LEU A CA 1
ATOM 599 C C . LEU A 1 80 ? 10.212 4.292 -19.206 1.00 93.19 80 LEU A C 1
ATOM 601 O O . LEU A 1 80 ? 11.209 4.994 -19.075 1.00 93.19 80 LEU A O 1
ATOM 605 N N . GLY A 1 81 ? 10.263 2.959 -19.143 1.00 92.50 81 GLY A N 1
ATOM 606 C CA . GLY A 1 81 ? 11.512 2.216 -18.961 1.00 92.50 81 GLY A CA 1
ATOM 607 C C . GLY A 1 81 ? 12.177 2.463 -17.605 1.00 92.50 81 GLY A C 1
ATOM 608 O O . GLY A 1 81 ? 13.401 2.513 -17.531 1.00 92.50 81 GLY A O 1
ATOM 609 N N . MET A 1 82 ? 11.385 2.645 -16.544 1.00 94.38 82 MET A N 1
ATOM 610 C CA . MET A 1 82 ? 11.881 2.946 -15.196 1.00 94.38 82 MET A CA 1
ATOM 611 C C . MET A 1 82 ? 11.408 1.907 -14.177 1.00 94.38 82 MET A C 1
ATOM 613 O O . MET A 1 82 ? 10.279 1.417 -14.294 1.00 94.38 82 MET A O 1
ATOM 617 N N . PRO A 1 83 ? 12.233 1.575 -13.168 1.00 95.69 83 PRO A N 1
ATOM 618 C CA . PRO A 1 83 ? 11.797 0.735 -12.061 1.00 95.69 83 PRO A CA 1
ATOM 619 C C . PRO A 1 83 ? 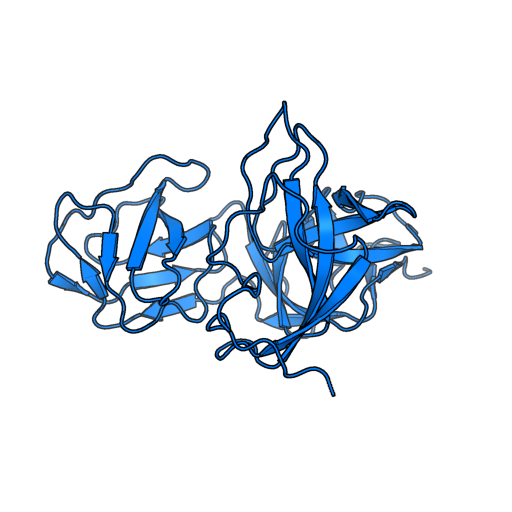10.729 1.467 -11.240 1.00 95.69 83 PRO A C 1
ATOM 621 O O . PRO A 1 83 ? 10.764 2.693 -11.128 1.00 95.69 83 PRO A O 1
ATOM 624 N N . VAL A 1 84 ? 9.775 0.718 -10.688 1.00 97.38 84 VAL A N 1
ATOM 625 C CA . VAL A 1 84 ? 8.701 1.268 -9.850 1.00 97.38 84 VAL A CA 1
ATOM 626 C C . VAL A 1 84 ? 8.685 0.616 -8.473 1.00 97.38 84 VAL A C 1
ATOM 628 O O . VAL A 1 84 ? 9.191 -0.488 -8.285 1.00 97.38 84 VAL A O 1
ATOM 631 N N . ALA A 1 85 ? 8.113 1.310 -7.497 1.00 97.88 85 ALA A N 1
ATOM 632 C CA . ALA A 1 85 ? 7.890 0.800 -6.149 1.00 97.88 85 ALA A CA 1
ATOM 633 C C . ALA A 1 85 ? 6.558 1.323 -5.603 1.00 97.88 85 ALA A C 1
ATOM 635 O O . ALA A 1 85 ? 6.032 2.324 -6.095 1.00 97.88 85 ALA A O 1
ATOM 636 N N . LEU A 1 86 ? 6.011 0.648 -4.592 1.00 97.06 86 LEU A N 1
ATOM 637 C CA . LEU A 1 86 ? 4.768 1.059 -3.931 1.00 97.06 86 LEU A CA 1
ATOM 638 C C . LEU A 1 86 ? 5.084 1.733 -2.595 1.00 97.06 86 LEU A C 1
ATOM 640 O O . LEU A 1 86 ? 5.851 1.198 -1.794 1.00 97.06 86 LEU A O 1
ATOM 644 N N . ALA A 1 87 ? 4.474 2.882 -2.319 1.00 95.94 87 ALA A N 1
ATOM 645 C CA . ALA A 1 87 ? 4.597 3.544 -1.026 1.00 95.94 87 ALA A CA 1
ATOM 646 C C . ALA A 1 87 ? 3.937 2.698 0.078 1.00 95.94 87 ALA A C 1
ATOM 648 O O . ALA A 1 87 ? 2.728 2.462 0.051 1.00 95.94 87 ALA A O 1
ATOM 649 N N . LEU A 1 88 ? 4.707 2.256 1.077 1.00 92.69 88 LEU A N 1
ATOM 650 C CA . LEU A 1 88 ? 4.155 1.511 2.219 1.00 92.69 88 LEU A CA 1
ATOM 651 C C . LEU A 1 88 ? 3.417 2.416 3.213 1.00 92.69 88 LEU A C 1
ATOM 653 O O . LEU A 1 88 ? 2.605 1.934 4.001 1.00 92.69 88 LEU A O 1
ATOM 657 N N . ASN A 1 89 ? 3.691 3.720 3.173 1.00 90.44 89 ASN A N 1
ATOM 658 C CA . ASN A 1 89 ? 3.213 4.706 4.132 1.00 90.44 89 ASN A CA 1
ATOM 659 C C . ASN A 1 89 ? 2.695 5.952 3.417 1.00 90.44 89 ASN A C 1
ATOM 661 O O . ASN A 1 89 ? 3.235 6.354 2.389 1.00 90.44 89 ASN A O 1
ATOM 665 N N . ALA A 1 90 ? 1.687 6.592 4.007 1.00 90.50 90 ALA A N 1
ATOM 666 C CA . ALA A 1 90 ? 1.300 7.945 3.633 1.00 90.50 90 ALA A CA 1
ATOM 667 C C . ALA A 1 90 ? 2.176 8.981 4.353 1.00 90.50 90 ALA A C 1
ATOM 669 O O . ALA A 1 90 ? 2.638 8.752 5.474 1.00 90.50 90 ALA A O 1
ATOM 670 N N . ASN A 1 91 ? 2.335 10.155 3.745 1.00 90.56 91 ASN A N 1
ATOM 671 C CA . ASN A 1 91 ? 2.884 11.333 4.409 1.00 90.56 91 ASN A CA 1
ATOM 672 C C . ASN A 1 91 ? 2.124 12.592 4.006 1.00 90.56 91 ASN A C 1
ATOM 674 O O . ASN A 1 91 ? 1.666 12.754 2.875 1.00 90.56 91 ASN A O 1
ATOM 678 N N . ASN A 1 92 ? 2.048 13.526 4.946 1.00 89.62 92 ASN A N 1
ATOM 679 C CA . ASN A 1 92 ? 1.686 14.895 4.636 1.00 89.62 92 ASN A CA 1
ATOM 680 C C . ASN A 1 92 ? 2.870 15.585 3.959 1.00 89.62 92 ASN A C 1
ATOM 682 O O . ASN A 1 92 ? 4.016 15.364 4.341 1.00 89.62 92 ASN A O 1
ATOM 686 N N . SER A 1 93 ? 2.565 16.461 3.005 1.00 91.75 93 SER A N 1
ATOM 687 C CA . SER A 1 93 ? 3.552 17.331 2.371 1.00 91.75 93 SER A CA 1
ATOM 688 C C . SER A 1 93 ? 4.246 18.218 3.410 1.00 91.75 93 SER A C 1
ATOM 690 O O . SER A 1 93 ? 3.575 18.978 4.109 1.00 91.75 93 SER A O 1
ATOM 692 N N . ASP A 1 94 ? 5.579 18.184 3.449 1.00 92.88 94 ASP A N 1
ATOM 693 C CA . ASP A 1 94 ? 6.413 19.110 4.222 1.00 92.88 94 ASP A CA 1
ATOM 694 C C . ASP A 1 94 ? 7.224 20.005 3.274 1.00 92.88 94 ASP A C 1
ATOM 696 O O . ASP A 1 94 ? 8.069 19.539 2.512 1.00 92.88 94 ASP A O 1
ATOM 700 N N . ALA A 1 95 ? 6.959 21.312 3.298 1.00 93.31 95 ALA A N 1
ATOM 701 C CA . ALA A 1 95 ? 7.649 22.278 2.444 1.00 93.31 95 ALA A CA 1
ATOM 702 C C . ALA A 1 95 ? 9.093 22.573 2.894 1.00 93.31 95 ALA A C 1
ATOM 704 O O . ALA A 1 95 ? 9.874 23.123 2.118 1.00 93.31 95 ALA A O 1
ATOM 705 N N . ASN A 1 96 ? 9.445 22.230 4.135 1.00 93.75 96 ASN A N 1
ATOM 706 C CA . ASN A 1 96 ? 10.707 22.618 4.761 1.00 93.75 96 ASN A CA 1
ATOM 707 C C . ASN A 1 96 ? 11.718 21.473 4.804 1.00 93.75 96 ASN A C 1
ATOM 709 O O . ASN A 1 96 ? 12.920 21.726 4.758 1.00 93.75 96 ASN A O 1
ATOM 713 N N . ASN A 1 97 ? 11.246 20.227 4.892 1.00 93.44 97 ASN A N 1
ATOM 714 C CA . ASN A 1 97 ? 12.109 19.066 5.084 1.00 93.44 97 ASN A CA 1
ATOM 715 C C . ASN A 1 97 ? 11.873 18.000 4.016 1.00 93.44 97 ASN A C 1
ATOM 717 O O . ASN A 1 97 ? 10.739 17.691 3.658 1.00 93.44 97 ASN A O 1
ATOM 721 N N . VAL A 1 98 ? 12.968 17.406 3.543 1.00 94.81 98 VAL A N 1
ATOM 722 C CA . VAL A 1 98 ? 12.920 16.125 2.830 1.00 94.81 98 VAL A CA 1
ATOM 723 C C . VAL A 1 98 ? 12.490 15.060 3.832 1.00 94.81 98 VAL A C 1
ATOM 725 O O . VAL A 1 98 ? 12.976 15.047 4.965 1.00 94.81 98 VAL A O 1
ATOM 728 N N . GLN A 1 99 ? 11.596 14.174 3.411 1.00 95.19 99 GLN A N 1
ATOM 729 C CA . GLN A 1 99 ? 11.138 13.054 4.225 1.00 95.19 99 GLN A CA 1
ATOM 730 C C . GLN A 1 99 ? 11.712 11.737 3.697 1.00 95.19 99 GLN A C 1
ATOM 732 O O . GLN A 1 99 ? 12.227 11.675 2.582 1.00 95.19 99 GLN A O 1
ATOM 737 N N . TYR A 1 100 ? 11.651 10.670 4.488 1.00 94.12 100 TYR A N 1
ATOM 738 C CA . TYR A 1 100 ? 12.273 9.393 4.144 1.00 94.12 100 TYR A CA 1
ATOM 739 C C . TYR A 1 100 ? 11.419 8.209 4.587 1.00 94.12 100 TYR A C 1
ATOM 741 O O . TYR A 1 100 ? 10.893 8.190 5.704 1.00 94.12 100 TYR A O 1
ATOM 749 N N . GLY A 1 101 ? 11.306 7.199 3.726 1.00 93.00 101 GLY A N 1
ATOM 750 C CA . GLY A 1 101 ? 10.446 6.047 3.976 1.00 93.00 101 GLY A CA 1
ATOM 751 C C . GLY A 1 101 ? 10.839 4.801 3.192 1.00 93.00 101 GLY A C 1
ATOM 752 O O . GLY A 1 101 ? 11.721 4.827 2.333 1.00 93.00 101 GLY A O 1
ATOM 753 N N . TRP A 1 102 ? 10.159 3.705 3.522 1.00 94.06 102 TRP A N 1
ATOM 754 C CA . TRP A 1 102 ? 10.317 2.405 2.881 1.00 94.06 102 TRP A CA 1
ATOM 755 C C . TRP A 1 102 ? 9.286 2.226 1.763 1.00 94.06 102 TRP A C 1
ATOM 757 O O . TRP A 1 102 ? 8.097 2.487 1.950 1.00 94.06 102 TRP A O 1
ATOM 767 N N . PHE A 1 103 ? 9.744 1.746 0.611 1.00 96.00 103 PHE A N 1
ATOM 768 C CA . PHE A 1 103 ? 8.919 1.496 -0.568 1.00 96.00 103 PHE A CA 1
ATOM 769 C C . PHE A 1 103 ? 9.031 0.032 -0.978 1.00 96.00 103 PHE A C 1
ATOM 771 O O . PHE A 1 103 ? 10.136 -0.497 -1.074 1.00 96.00 103 PHE A O 1
ATOM 778 N N . LEU A 1 104 ? 7.898 -0.622 -1.219 1.00 96.25 104 LEU A N 1
ATOM 779 C CA . LEU A 1 104 ? 7.844 -2.032 -1.584 1.00 96.25 104 LEU A CA 1
ATOM 780 C C . LEU A 1 104 ? 8.374 -2.237 -3.003 1.00 96.25 104 LEU A C 1
ATOM 782 O O . LEU A 1 104 ? 7.845 -1.655 -3.952 1.00 96.25 104 LEU A O 1
ATOM 786 N N . ILE A 1 105 ? 9.378 -3.099 -3.137 1.00 97.06 105 ILE A N 1
ATOM 787 C CA . ILE A 1 105 ? 9.973 -3.491 -4.421 1.00 97.06 105 ILE A CA 1
ATOM 788 C C . ILE A 1 105 ? 9.734 -4.971 -4.747 1.00 97.06 105 ILE A C 1
ATOM 790 O O . ILE A 1 105 ? 9.862 -5.366 -5.902 1.00 97.06 105 ILE A O 1
ATOM 794 N N . SER A 1 106 ? 9.364 -5.791 -3.762 1.00 97.19 106 SER A N 1
ATOM 795 C CA . SER A 1 106 ? 9.009 -7.203 -3.941 1.00 97.19 106 SER A CA 1
ATOM 796 C C . SER A 1 106 ? 8.027 -7.651 -2.859 1.00 97.19 106 SER A C 1
ATOM 798 O O . SER A 1 106 ? 8.067 -7.127 -1.748 1.00 97.19 106 SER A O 1
ATOM 800 N N . GLY A 1 107 ? 7.169 -8.622 -3.163 1.00 95.69 107 GLY A N 1
ATOM 801 C CA . GLY A 1 107 ? 6.153 -9.156 -2.252 1.00 95.69 107 GLY A CA 1
ATOM 802 C C . GLY A 1 107 ? 4.740 -8.715 -2.625 1.00 95.69 107 GLY A C 1
ATOM 803 O O . GLY A 1 107 ? 4.470 -8.354 -3.773 1.00 95.69 107 GLY A O 1
ATOM 804 N N . GLN A 1 108 ? 3.824 -8.765 -1.658 1.00 95.31 108 GLN A N 1
ATOM 805 C CA . GLN A 1 108 ? 2.425 -8.395 -1.854 1.00 95.31 108 GLN A CA 1
ATOM 806 C C . GLN A 1 108 ? 2.100 -7.074 -1.152 1.00 95.31 108 GLN A C 1
ATOM 808 O O . GLN A 1 108 ? 2.485 -6.856 -0.006 1.00 95.31 108 GLN A O 1
ATOM 813 N N . GLY A 1 109 ? 1.380 -6.181 -1.829 1.00 94.25 109 GLY A N 1
ATOM 814 C CA . GLY A 1 109 ? 1.012 -4.888 -1.260 1.00 94.25 109 GLY A CA 1
ATOM 815 C C . GLY A 1 109 ? -0.129 -4.211 -2.000 1.00 94.25 109 GLY A C 1
ATOM 816 O O . GLY A 1 109 ? -0.491 -4.583 -3.116 1.00 94.25 109 GLY A O 1
ATOM 817 N N . VAL A 1 110 ? -0.717 -3.203 -1.362 1.00 95.94 110 VAL A N 1
ATOM 818 C CA . VAL A 1 110 ? -1.752 -2.378 -1.987 1.00 95.94 110 VAL A CA 1
ATOM 819 C C . VAL A 1 110 ? -1.126 -1.387 -2.964 1.00 95.94 110 VAL A C 1
ATOM 821 O O . VAL A 1 110 ? -0.114 -0.764 -2.659 1.00 95.94 110 VAL A O 1
ATOM 824 N N . ALA A 1 111 ? -1.749 -1.217 -4.124 1.00 97.38 111 ALA A N 1
ATOM 825 C CA . ALA A 1 111 ? -1.374 -0.251 -5.140 1.00 97.38 111 ALA A CA 1
ATOM 826 C C . ALA A 1 111 ? -2.542 0.693 -5.427 1.00 97.38 111 ALA A C 1
ATOM 828 O O . ALA A 1 111 ? -3.637 0.282 -5.839 1.00 97.38 111 ALA A O 1
ATOM 829 N N . LEU A 1 112 ? -2.288 1.980 -5.223 1.00 97.81 112 LEU A N 1
ATOM 830 C CA . LEU A 1 112 ? -3.235 3.046 -5.465 1.00 97.81 112 LEU A CA 1
ATOM 831 C C . LEU A 1 112 ? -3.573 3.097 -6.951 1.00 97.81 112 LEU A C 1
ATOM 833 O O . LEU A 1 112 ? -2.716 3.081 -7.833 1.00 97.81 112 LEU A O 1
ATOM 837 N N . SER A 1 113 ? -4.863 3.142 -7.224 1.00 97.69 113 SER A N 1
ATOM 838 C CA . SER A 1 113 ? -5.434 2.977 -8.542 1.00 97.69 113 SER A CA 1
ATOM 839 C C . SER A 1 113 ? -6.613 3.922 -8.742 1.00 97.69 113 SER A C 1
ATOM 841 O O . SER A 1 113 ? -7.229 4.422 -7.798 1.00 97.69 113 SER A O 1
ATOM 843 N N . THR A 1 114 ? -6.926 4.167 -10.007 1.00 97.00 114 THR A N 1
ATOM 844 C CA . THR A 1 114 ? -8.085 4.958 -10.450 1.00 97.00 114 THR A CA 1
ATOM 845 C C . THR A 1 114 ? -9.366 4.129 -10.543 1.00 97.00 114 THR A C 1
ATOM 847 O O . THR A 1 114 ? -10.454 4.694 -10.576 1.00 97.00 114 THR A O 1
ATOM 850 N N . ALA A 1 115 ? -9.242 2.800 -10.569 1.00 96.31 115 ALA A N 1
ATOM 851 C CA . ALA A 1 115 ? -10.352 1.862 -10.628 1.00 96.31 115 ALA A CA 1
ATOM 852 C C . ALA A 1 115 ? -9.965 0.516 -10.001 1.00 96.31 115 ALA A C 1
ATOM 854 O O . ALA A 1 115 ? -8.781 0.182 -9.871 1.00 96.31 115 ALA A O 1
ATOM 855 N N . SER A 1 116 ? -10.976 -0.284 -9.667 1.00 97.00 116 SER A N 1
ATOM 856 C CA . SER A 1 116 ? -10.778 -1.698 -9.363 1.00 97.00 116 SER A CA 1
ATOM 857 C C . SER A 1 116 ? -10.406 -2.454 -10.636 1.00 97.00 116 SER A C 1
ATOM 859 O O . SER A 1 116 ? -11.101 -2.358 -11.646 1.00 97.00 116 SER A O 1
ATOM 861 N N . VAL A 1 117 ? -9.330 -3.229 -10.575 1.00 97.06 117 VAL A N 1
ATOM 862 C CA . VAL A 1 117 ? -8.857 -4.083 -11.666 1.00 97.06 117 VAL A CA 1
ATOM 863 C C . VAL A 1 117 ? -9.063 -5.536 -11.247 1.00 97.06 117 VAL A C 1
ATOM 865 O O . VAL A 1 117 ? -8.886 -5.880 -10.080 1.00 97.06 117 VAL A O 1
ATOM 868 N N . ALA A 1 118 ? -9.509 -6.384 -12.173 1.00 96.56 118 ALA A N 1
ATOM 869 C CA . ALA A 1 118 ? -9.812 -7.779 -11.868 1.00 96.56 118 ALA A CA 1
ATOM 870 C C . ALA A 1 118 ? -8.564 -8.549 -11.404 1.00 96.56 118 ALA A C 1
ATOM 872 O O . ALA A 1 118 ? -7.452 -8.293 -11.866 1.00 96.56 118 ALA A O 1
ATOM 873 N N . ALA A 1 119 ? -8.763 -9.528 -10.520 1.00 95.81 119 ALA A N 1
ATOM 874 C CA . ALA A 1 119 ? -7.705 -10.450 -10.122 1.00 95.81 119 ALA A CA 1
ATOM 875 C C . ALA A 1 119 ? -7.137 -11.203 -11.338 1.00 95.81 119 ALA A C 1
ATOM 877 O O . ALA A 1 119 ? -7.840 -11.466 -12.314 1.00 95.81 119 ALA A O 1
ATOM 878 N N . ALA A 1 120 ? -5.851 -11.537 -11.265 1.00 93.81 120 ALA A N 1
ATOM 879 C CA . ALA A 1 120 ? -5.021 -12.107 -12.323 1.00 93.81 120 ALA A CA 1
ATOM 880 C C . ALA A 1 120 ? -4.869 -11.254 -13.600 1.00 93.81 120 ALA A C 1
ATOM 882 O O . ALA A 1 120 ? -4.209 -11.698 -14.540 1.00 93.81 120 ALA A O 1
ATOM 883 N N . ALA A 1 121 ? -5.415 -10.035 -13.648 1.00 93.50 121 ALA A N 1
ATOM 884 C CA . ALA A 1 121 ? -5.219 -9.143 -14.782 1.00 93.50 121 ALA A CA 1
ATOM 885 C C . ALA A 1 121 ? -3.842 -8.461 -14.753 1.00 93.50 121 ALA A C 1
ATOM 887 O O . ALA A 1 121 ? -3.224 -8.262 -13.701 1.00 93.50 121 ALA A O 1
ATOM 888 N N . GLN A 1 122 ? -3.393 -8.056 -15.941 1.00 92.94 122 GLN A N 1
ATOM 889 C CA . GLN A 1 122 ? -2.311 -7.089 -16.089 1.00 92.94 122 GLN A CA 1
ATOM 890 C C . GLN A 1 122 ? -2.794 -5.698 -15.662 1.00 92.94 122 GLN A C 1
ATOM 892 O O . GLN A 1 122 ? -3.972 -5.363 -15.807 1.00 92.94 122 GLN A O 1
ATOM 897 N N . ILE A 1 123 ? -1.866 -4.877 -15.178 1.00 95.69 123 ILE A N 1
ATOM 898 C CA . ILE A 1 123 ? -2.144 -3.514 -14.728 1.00 95.69 123 ILE A CA 1
ATOM 899 C C . ILE A 1 123 ? -1.192 -2.526 -15.410 1.00 95.69 123 ILE A C 1
ATOM 901 O O . ILE A 1 123 ? -0.087 -2.884 -15.830 1.00 95.69 123 ILE A O 1
ATOM 905 N N . GLY A 1 124 ? -1.634 -1.281 -15.550 1.00 95.75 124 GLY A N 1
ATOM 906 C CA . GLY A 1 124 ? -0.832 -0.216 -16.134 1.00 95.75 124 GLY A CA 1
ATOM 907 C C . GLY A 1 124 ? -1.049 1.127 -15.458 1.00 95.75 124 GLY A C 1
ATOM 908 O O . GLY A 1 124 ? -1.870 1.264 -14.552 1.00 95.75 124 GLY A O 1
ATOM 909 N N . ILE A 1 125 ? -0.294 2.121 -15.909 1.00 96.62 125 ILE A N 1
ATOM 910 C CA . ILE A 1 125 ? -0.372 3.493 -15.414 1.00 96.62 125 ILE A CA 1
ATOM 911 C C . ILE A 1 125 ? -1.645 4.145 -15.963 1.00 96.62 125 ILE A C 1
ATOM 913 O O . ILE A 1 125 ? -1.865 4.167 -17.177 1.00 96.62 125 ILE A O 1
ATOM 917 N N . ALA A 1 126 ? -2.467 4.690 -15.068 1.00 96.50 126 ALA A N 1
ATOM 918 C CA . ALA A 1 126 ? -3.711 5.378 -15.418 1.00 96.50 126 ALA A CA 1
ATOM 919 C C . ALA A 1 126 ? -3.646 6.884 -15.125 1.00 96.50 126 ALA A C 1
ATOM 921 O O . ALA A 1 126 ? -4.197 7.691 -15.875 1.00 96.50 126 ALA A O 1
ATOM 922 N N . ALA A 1 127 ? -2.937 7.273 -14.065 1.00 96.88 127 ALA A N 1
ATOM 923 C CA . ALA A 1 127 ? -2.615 8.657 -13.733 1.00 96.88 127 ALA A CA 1
ATOM 924 C C . ALA A 1 127 ? -1.240 8.717 -13.053 1.00 96.88 127 ALA A C 1
ATOM 926 O O . ALA A 1 127 ? -0.669 7.677 -12.730 1.00 96.88 127 ALA A O 1
ATOM 927 N N . ALA A 1 128 ? -0.705 9.923 -12.842 1.00 96.81 128 ALA A N 1
ATOM 928 C CA . ALA A 1 128 ? 0.519 10.067 -12.058 1.00 96.81 128 ALA A CA 1
ATOM 929 C C . ALA A 1 128 ? 0.316 9.426 -10.675 1.00 96.81 128 ALA A C 1
ATOM 931 O O . ALA A 1 128 ? -0.737 9.628 -10.066 1.00 96.81 128 ALA A O 1
ATOM 932 N N . GLY A 1 129 ? 1.248 8.568 -10.259 1.00 97.31 129 GLY A N 1
ATOM 933 C CA . GLY A 1 129 ? 1.179 7.877 -8.966 1.00 97.31 129 GLY A CA 1
ATOM 934 C C . GLY A 1 129 ? 0.130 6.758 -8.874 1.00 97.31 129 GLY A C 1
ATOM 935 O O . GLY A 1 129 ? 0.068 6.053 -7.866 1.00 97.31 129 GLY A O 1
ATOM 936 N N . LYS A 1 130 ? -0.705 6.558 -9.909 1.00 97.62 130 LYS A N 1
ATOM 937 C CA . LYS A 1 130 ? -1.878 5.670 -9.851 1.00 97.62 130 LYS A CA 1
ATOM 938 C C . LYS A 1 130 ? -1.969 4.692 -11.011 1.00 97.62 130 LYS A C 1
ATOM 940 O O . LYS A 1 130 ? -1.850 5.045 -12.188 1.00 97.62 130 LYS A O 1
ATOM 945 N N . LEU A 1 131 ? -2.340 3.467 -10.670 1.00 97.44 131 LEU A N 1
ATOM 946 C CA . LEU A 1 131 ? -2.556 2.393 -11.627 1.00 97.44 131 LEU A CA 1
ATOM 947 C C . LEU A 1 131 ? -4.023 2.263 -12.070 1.00 97.44 131 LEU A C 1
ATOM 949 O O . LEU A 1 131 ? -4.930 2.954 -11.596 1.00 97.44 131 LEU A O 1
ATOM 953 N N . GLY A 1 132 ? -4.266 1.380 -13.027 1.00 96.00 132 GLY A N 1
ATOM 954 C CA . GLY A 1 132 ? -5.588 1.033 -13.527 1.00 96.00 132 GLY A CA 1
ATOM 955 C C . GLY A 1 132 ? -5.498 0.012 -14.654 1.00 96.00 132 GLY A C 1
ATOM 956 O O . GLY A 1 132 ? -4.495 -0.691 -14.795 1.00 96.00 132 GLY A O 1
ATOM 957 N N . ALA A 1 133 ? -6.553 -0.071 -15.463 1.00 93.06 133 ALA A N 1
ATOM 958 C CA . ALA A 1 133 ? -6.553 -0.933 -16.638 1.00 93.06 133 ALA A CA 1
ATOM 959 C C . ALA A 1 133 ? -5.347 -0.625 -17.541 1.00 93.06 133 ALA A C 1
ATOM 961 O O . ALA A 1 133 ? -4.969 0.535 -17.729 1.00 93.06 133 ALA A O 1
ATOM 962 N N . VAL A 1 134 ? -4.735 -1.677 -18.085 1.00 92.00 134 VAL A N 1
ATOM 963 C CA . VAL A 1 134 ? -3.576 -1.530 -18.964 1.00 92.00 134 VAL A CA 1
ATOM 964 C C . VAL A 1 134 ? -3.943 -0.726 -20.214 1.00 92.00 134 VAL A C 1
ATOM 966 O O . VAL A 1 134 ? -5.034 -0.855 -20.767 1.00 92.00 134 VAL A O 1
ATOM 969 N N . SER A 1 135 ? -3.011 0.110 -20.662 1.00 90.25 135 SER A N 1
ATOM 970 C CA . SER A 1 135 ? -3.094 0.828 -21.932 1.00 90.25 135 SER A CA 1
ATOM 971 C C . SER A 1 135 ? -1.774 0.704 -22.689 1.00 90.25 135 SER A C 1
ATOM 973 O O . SER A 1 135 ? -0.732 0.401 -22.095 1.00 90.25 135 SER A O 1
ATOM 975 N N . ALA A 1 136 ? -1.826 0.900 -24.010 1.00 91.00 136 ALA A N 1
ATOM 976 C CA . ALA A 1 136 ? -0.674 0.729 -24.889 1.00 91.00 136 ALA A CA 1
ATOM 977 C C . ALA A 1 136 ? 0.519 1.557 -24.393 1.00 91.00 136 ALA A C 1
ATOM 979 O O . ALA A 1 136 ? 0.404 2.752 -24.111 1.00 91.00 136 ALA A O 1
ATOM 980 N N . GLY A 1 137 ? 1.670 0.902 -24.252 1.00 90.81 137 GLY A N 1
ATOM 981 C CA . GLY A 1 137 ? 2.880 1.562 -23.786 1.00 90.81 137 GLY A CA 1
ATOM 982 C C . GLY A 1 137 ? 2.969 1.816 -22.271 1.00 90.81 137 GLY A C 1
ATOM 983 O O . GLY A 1 137 ? 4.002 2.301 -21.829 1.00 90.81 137 GLY A O 1
ATOM 984 N N . LYS A 1 138 ? 1.959 1.489 -21.454 1.00 94.75 138 LYS A N 1
ATOM 985 C CA . LYS A 1 138 ? 1.909 1.881 -20.026 1.00 94.75 138 LYS A CA 1
ATOM 986 C C . LYS A 1 138 ? 1.812 0.713 -19.043 1.00 94.75 138 LYS A C 1
ATOM 988 O O . LYS A 1 138 ? 1.295 0.886 -17.941 1.00 94.75 138 LYS A O 1
ATOM 993 N N . GLN A 1 139 ? 2.244 -0.483 -19.427 1.00 95.06 139 GLN A N 1
ATOM 994 C CA . GLN A 1 139 ? 2.164 -1.646 -18.548 1.00 95.06 139 GLN A CA 1
ATOM 995 C C . GLN A 1 139 ? 3.170 -1.544 -17.389 1.00 95.06 139 GLN A C 1
ATOM 997 O O . GLN A 1 139 ? 4.276 -1.026 -17.539 1.00 95.06 139 GLN A O 1
ATOM 1002 N N . ILE A 1 140 ? 2.795 -2.083 -16.229 1.00 95.81 140 ILE A N 1
ATOM 1003 C CA . ILE A 1 140 ? 3.762 -2.444 -15.192 1.00 95.81 140 ILE A CA 1
ATOM 1004 C C . ILE A 1 140 ? 4.123 -3.921 -15.372 1.00 95.81 140 ILE A C 1
ATOM 1006 O O . ILE A 1 140 ? 3.255 -4.797 -15.343 1.00 95.81 140 ILE A O 1
ATOM 1010 N N . LEU A 1 141 ? 5.400 -4.202 -15.611 1.00 95.00 141 LEU A N 1
ATOM 1011 C CA . LEU A 1 141 ? 5.933 -5.555 -15.740 1.00 95.00 141 LEU A CA 1
ATOM 1012 C C . LEU A 1 141 ? 6.393 -6.100 -14.388 1.00 95.00 141 LEU A C 1
ATOM 1014 O O . LEU A 1 141 ? 6.572 -5.350 -13.429 1.00 95.00 141 LEU A O 1
ATOM 1018 N N . ASN A 1 142 ? 6.544 -7.426 -14.322 1.00 95.25 142 ASN A N 1
ATOM 1019 C CA . ASN A 1 142 ? 6.811 -8.184 -13.094 1.00 95.25 142 ASN A CA 1
ATOM 1020 C C . ASN A 1 142 ? 5.829 -7.867 -11.955 1.00 95.25 142 ASN A C 1
ATOM 1022 O O . ASN A 1 142 ? 6.191 -7.829 -10.777 1.00 95.25 142 ASN A O 1
ATOM 1026 N N . CYS A 1 143 ? 4.568 -7.646 -12.323 1.00 94.62 143 CYS A N 1
ATOM 1027 C CA . CYS A 1 143 ? 3.472 -7.513 -11.385 1.00 94.62 143 CYS A CA 1
ATOM 1028 C C . CYS A 1 143 ? 2.217 -8.212 -11.907 1.00 94.62 143 CYS A C 1
ATOM 1030 O O . CYS A 1 143 ? 2.041 -8.405 -13.115 1.00 94.62 143 CYS A O 1
ATOM 1032 N N . ARG A 1 144 ? 1.327 -8.565 -10.984 1.00 94.88 144 ARG A N 1
ATOM 1033 C CA . ARG A 1 144 ? -0.019 -9.059 -11.279 1.00 94.88 144 ARG A CA 1
ATOM 1034 C C . ARG A 1 144 ? -0.978 -8.590 -10.201 1.00 94.88 144 ARG A C 1
ATOM 1036 O O . ARG A 1 144 ? -0.594 -8.490 -9.037 1.00 94.88 144 ARG A O 1
ATOM 1043 N N . VAL A 1 145 ? -2.226 -8.333 -10.580 1.00 97.44 145 VAL A N 1
ATOM 1044 C CA . VAL A 1 145 ? -3.284 -8.094 -9.594 1.00 97.44 145 VAL A CA 1
ATOM 1045 C C . VAL A 1 145 ? -3.621 -9.424 -8.930 1.00 97.44 145 VAL A C 1
ATOM 1047 O O . VAL A 1 145 ? -4.052 -10.354 -9.604 1.00 97.44 145 VAL A O 1
ATOM 1050 N N . GLU A 1 146 ? -3.434 -9.533 -7.622 1.00 96.50 146 GLU A N 1
ATOM 1051 C CA . GLU A 1 146 ? -3.874 -10.699 -6.845 1.00 96.50 146 GLU A CA 1
ATOM 1052 C C . GLU A 1 146 ? -5.323 -10.537 -6.413 1.00 96.50 146 GLU A C 1
ATOM 1054 O O . GLU A 1 146 ? -6.128 -11.460 -6.515 1.00 96.50 146 GLU A O 1
ATOM 1059 N N . ILE A 1 147 ? -5.662 -9.336 -5.943 1.00 97.19 147 ILE A N 1
ATOM 1060 C CA . ILE A 1 147 ? -6.956 -9.052 -5.343 1.00 97.19 147 ILE A CA 1
ATOM 1061 C C . ILE A 1 147 ? -7.456 -7.699 -5.850 1.00 97.19 147 ILE A C 1
ATOM 1063 O O . ILE A 1 147 ? -6.750 -6.691 -5.803 1.00 97.19 147 ILE A O 1
ATOM 1067 N N . ALA A 1 148 ? -8.699 -7.676 -6.322 1.00 97.44 148 ALA A N 1
ATOM 1068 C CA . ALA A 1 148 ? -9.358 -6.462 -6.782 1.00 97.44 148 ALA A CA 1
ATOM 1069 C C . ALA A 1 148 ? -9.678 -5.509 -5.613 1.00 97.44 148 ALA A C 1
ATOM 1071 O O . ALA A 1 148 ? -10.001 -5.949 -4.504 1.00 97.44 148 ALA A O 1
ATOM 1072 N N . ALA A 1 149 ? -9.678 -4.201 -5.883 1.00 97.50 149 ALA A N 1
ATOM 1073 C CA . ALA A 1 149 ? -9.985 -3.146 -4.909 1.00 97.50 149 ALA A CA 1
ATOM 1074 C C . ALA A 1 149 ? -11.422 -3.182 -4.340 1.00 97.50 149 ALA A C 1
ATOM 1076 O O . ALA A 1 149 ? -11.740 -2.457 -3.399 1.00 97.50 149 ALA A O 1
ATOM 1077 N N . THR A 1 150 ? -12.312 -4.022 -4.878 1.00 96.00 150 THR A N 1
ATOM 1078 C CA . THR A 1 150 ? -13.639 -4.302 -4.292 1.00 96.00 150 THR A CA 1
ATOM 1079 C C . THR A 1 150 ? -13.573 -5.115 -3.001 1.00 96.00 150 THR A C 1
ATOM 1081 O O . THR A 1 150 ? -14.600 -5.345 -2.368 1.00 96.00 150 THR A O 1
ATOM 1084 N N . THR A 1 151 ? -12.388 -5.586 -2.621 1.00 97.19 151 THR A N 1
ATOM 1085 C CA . THR A 1 151 ? -12.199 -6.413 -1.431 1.00 97.19 151 THR A CA 1
ATOM 1086 C C . THR A 1 151 ? -12.468 -5.646 -0.148 1.00 97.19 151 THR A C 1
ATOM 1088 O O . THR A 1 151 ? -12.216 -4.444 -0.027 1.00 97.19 151 THR A O 1
ATOM 1091 N N . THR A 1 152 ? -12.977 -6.388 0.829 1.00 97.50 152 THR A N 1
ATOM 1092 C CA . THR A 1 152 ? -13.287 -5.902 2.165 1.00 97.50 152 THR A CA 1
ATOM 1093 C C . THR A 1 152 ? -12.656 -6.797 3.219 1.00 97.50 152 THR A C 1
ATOM 1095 O O . THR A 1 152 ? -12.716 -8.021 3.110 1.00 97.50 152 THR A O 1
ATOM 1098 N N . VAL A 1 153 ? -12.135 -6.193 4.281 1.00 97.56 153 VAL A N 1
ATOM 1099 C CA . VAL A 1 153 ? -11.619 -6.888 5.461 1.00 97.56 153 VAL A CA 1
ATOM 1100 C C . VAL A 1 153 ? -12.464 -6.486 6.663 1.00 97.56 153 VAL A C 1
ATOM 1102 O O . VAL A 1 153 ? -12.457 -5.327 7.084 1.00 97.56 153 VAL A O 1
ATOM 1105 N N . VAL A 1 154 ? -13.204 -7.444 7.220 1.00 98.12 154 VAL A N 1
ATOM 1106 C CA . VAL A 1 154 ? -14.080 -7.220 8.377 1.00 98.12 154 VAL A CA 1
ATOM 1107 C C . VAL A 1 154 ? -13.330 -7.530 9.667 1.00 98.12 154 VAL A C 1
ATOM 1109 O O . VAL A 1 154 ? -12.698 -8.578 9.796 1.00 98.12 154 VAL A O 1
ATOM 1112 N N . LYS A 1 155 ? -13.442 -6.637 10.649 1.00 97.44 155 LYS A N 1
ATOM 1113 C CA . LYS A 1 155 ? -12.987 -6.847 12.024 1.00 97.44 155 LYS A CA 1
ATOM 1114 C C . LYS A 1 155 ? -14.203 -6.947 12.936 1.00 97.44 155 LYS A C 1
ATOM 1116 O O . LYS A 1 155 ? -14.833 -5.944 13.284 1.00 97.44 155 LYS A O 1
ATOM 1121 N N . ALA A 1 156 ? -14.544 -8.182 13.291 1.00 96.81 156 ALA A N 1
ATOM 1122 C CA . ALA A 1 156 ? -15.555 -8.461 14.300 1.00 96.81 156 ALA A CA 1
ATOM 1123 C C . ALA A 1 156 ? -15.076 -7.999 15.683 1.00 96.81 156 ALA A C 1
ATOM 1125 O O . ALA A 1 156 ? -13.879 -7.858 15.933 1.00 96.81 156 ALA A O 1
ATOM 1126 N N . SER A 1 157 ? -16.029 -7.774 16.583 1.00 96.69 157 SER A N 1
ATOM 1127 C CA . SER A 1 157 ? -15.775 -7.387 17.973 1.00 96.69 157 SER A CA 1
ATOM 1128 C C . SER A 1 157 ? -14.932 -6.116 18.158 1.00 96.69 157 SER A C 1
ATOM 1130 O O . SER A 1 157 ? -14.340 -5.913 19.222 1.00 96.69 157 SER A O 1
ATOM 1132 N N . THR A 1 158 ? -14.919 -5.236 17.155 1.00 98.25 158 THR A N 1
ATOM 1133 C CA . THR A 1 158 ? -14.287 -3.919 17.234 1.00 98.25 158 THR A CA 1
ATOM 1134 C C . THR A 1 158 ? -15.013 -3.089 18.284 1.00 98.25 158 THR A C 1
ATOM 1136 O O . THR A 1 158 ? -16.233 -2.934 18.215 1.00 98.25 158 THR A O 1
ATOM 1139 N N . GLN A 1 159 ? -14.285 -2.563 19.266 1.00 98.38 159 GLN A N 1
ATOM 1140 C CA . GLN A 1 159 ? -14.877 -1.714 20.296 1.00 98.38 159 GLN A 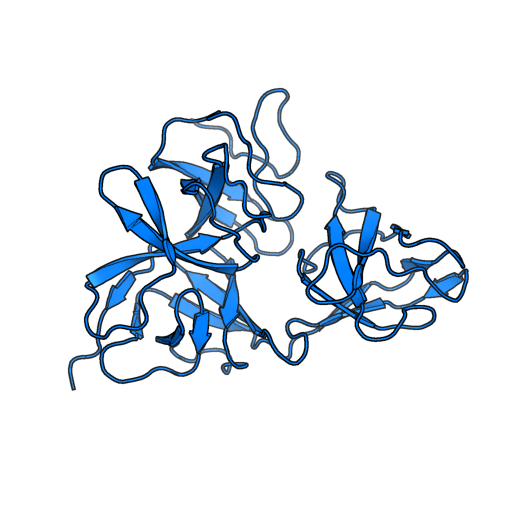CA 1
ATOM 1141 C C . GLN A 1 159 ? -14.926 -0.272 19.805 1.00 98.38 159 GLN A C 1
ATOM 1143 O O . GLN A 1 159 ? -13.900 0.316 19.451 1.00 98.38 159 GLN A O 1
ATOM 1148 N N . THR A 1 160 ? -16.132 0.280 19.821 1.00 98.25 160 THR A N 1
ATOM 1149 C CA . THR A 1 160 ? -16.430 1.691 19.579 1.00 98.25 160 THR A CA 1
ATOM 1150 C C . THR A 1 160 ? -16.791 2.362 20.898 1.00 98.25 160 THR A C 1
ATOM 1152 O O . THR A 1 160 ? -17.383 1.730 21.777 1.00 98.25 160 THR A O 1
ATOM 1155 N N . THR A 1 161 ? -16.463 3.647 21.023 1.00 98.31 161 THR A N 1
ATOM 1156 C CA . THR A 1 161 ? -16.886 4.499 22.140 1.00 98.31 161 THR A CA 1
ATOM 1157 C C . THR A 1 161 ? -17.476 5.779 21.570 1.00 98.31 161 THR A C 1
ATOM 1159 O O . THR A 1 161 ? -16.776 6.514 20.874 1.00 98.31 161 THR A O 1
ATOM 1162 N N . ASN A 1 162 ? -18.740 6.063 21.882 1.00 98.12 162 ASN A N 1
ATOM 1163 C CA . ASN A 1 162 ? -19.436 7.255 21.412 1.00 98.12 162 ASN A CA 1
ATOM 1164 C C . ASN A 1 162 ? -18.638 8.529 21.744 1.00 98.12 162 ASN A C 1
ATOM 1166 O O . ASN A 1 162 ? -18.179 8.705 22.873 1.00 98.12 162 ASN A O 1
ATOM 1170 N N . GLY A 1 163 ? -18.471 9.408 20.758 1.00 97.94 163 GLY A N 1
ATOM 1171 C CA . GLY A 1 163 ? -17.689 10.636 20.882 1.00 97.94 163 GLY A CA 1
ATOM 1172 C C . GLY A 1 163 ? -16.170 10.455 20.761 1.00 97.94 163 GLY A C 1
ATOM 1173 O O . GLY A 1 163 ? -15.451 11.444 20.868 1.00 97.94 163 GLY A O 1
ATOM 1174 N N . SER A 1 164 ? -15.664 9.240 20.516 1.00 98.06 164 SER A N 1
ATOM 1175 C CA . SER A 1 164 ? -14.232 8.972 20.323 1.00 98.06 164 SER A CA 1
ATOM 1176 C C . SER A 1 164 ? -13.909 8.595 18.874 1.00 98.06 164 SER A C 1
ATOM 1178 O O . SER A 1 164 ? -14.654 7.815 18.279 1.00 98.06 164 SER A O 1
ATOM 1180 N N . PRO A 1 165 ? -12.780 9.057 18.306 1.00 98.25 165 PRO A N 1
ATOM 1181 C CA . PRO A 1 165 ? -12.334 8.629 16.985 1.00 98.25 165 PRO A CA 1
ATOM 1182 C C . PRO A 1 165 ? -11.521 7.332 17.016 1.00 98.25 165 PRO A C 1
ATOM 1184 O O . PRO A 1 165 ? -10.978 6.923 15.995 1.00 98.25 165 PRO A O 1
ATOM 1187 N N . LEU A 1 166 ? -11.364 6.697 18.179 1.00 98.19 166 LEU A N 1
ATOM 1188 C CA . LEU A 1 166 ? -10.510 5.526 18.330 1.00 98.19 166 LEU A CA 1
ATOM 1189 C C . LEU A 1 166 ? -11.336 4.243 18.298 1.00 98.19 166 LEU A C 1
ATOM 1191 O O . LEU A 1 166 ? -12.259 4.064 19.091 1.00 98.19 166 LEU A O 1
ATOM 1195 N N . LEU A 1 167 ? -10.935 3.321 17.430 1.00 98.38 167 LEU A N 1
ATOM 1196 C CA . LEU A 1 167 ? -11.393 1.939 17.429 1.00 98.38 167 LEU A CA 1
ATOM 1197 C C . LEU A 1 167 ? -10.369 1.065 18.151 1.00 98.38 167 LEU A C 1
ATOM 1199 O O . LEU A 1 167 ? -9.162 1.204 17.926 1.00 98.38 167 LEU A O 1
ATOM 1203 N N . ARG A 1 168 ? -10.845 0.136 18.985 1.00 98.12 168 ARG A N 1
ATOM 1204 C CA . ARG A 1 168 ? -10.008 -0.949 19.520 1.00 98.12 168 ARG A CA 1
ATOM 1205 C C . ARG A 1 168 ? -10.326 -2.237 18.779 1.00 98.12 168 ARG A C 1
ATOM 1207 O O . ARG A 1 168 ? -11.469 -2.692 18.792 1.00 98.12 168 ARG A O 1
ATOM 1214 N N . VAL A 1 169 ? -9.311 -2.822 18.160 1.00 96.88 169 VAL A N 1
ATOM 1215 C CA . VAL A 1 169 ? -9.409 -4.047 17.359 1.00 96.88 169 VAL A CA 1
ATOM 1216 C C . VAL A 1 169 ? -8.483 -5.119 17.929 1.00 96.88 169 VAL A C 1
ATOM 1218 O O . VAL A 1 169 ? -7.496 -4.809 18.596 1.00 96.88 169 VAL A O 1
ATOM 1221 N N . SER A 1 170 ? -8.781 -6.393 17.672 1.00 94.25 170 SER A N 1
ATOM 1222 C CA . SER A 1 170 ? -7.888 -7.499 18.049 1.00 94.25 170 SER A CA 1
AT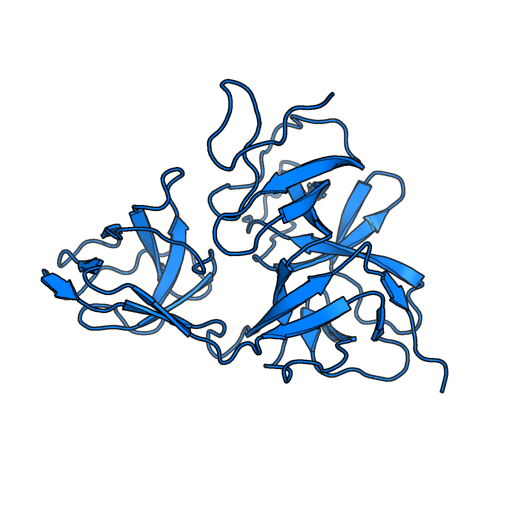OM 1223 C C . SER A 1 170 ? -6.576 -7.484 17.254 1.00 94.25 170 SER A C 1
ATOM 1225 O O . SER A 1 170 ? -5.533 -7.852 17.793 1.00 94.25 170 SER A O 1
ATOM 1227 N N . ASN A 1 171 ? -6.650 -7.062 15.988 1.00 93.19 171 ASN A N 1
ATOM 1228 C CA . ASN A 1 171 ? -5.545 -6.743 15.085 1.00 93.19 171 ASN A CA 1
ATOM 1229 C C . ASN A 1 171 ? -6.063 -5.839 13.949 1.00 93.19 171 ASN A C 1
ATOM 1231 O O . ASN A 1 171 ? -7.256 -5.853 13.628 1.00 93.19 171 ASN A O 1
ATOM 1235 N N . SER A 1 172 ? -5.165 -5.086 13.322 1.00 93.12 172 SER A N 1
ATOM 1236 C CA . SER A 1 172 ? -5.446 -4.207 12.183 1.00 93.12 172 SER A CA 1
ATOM 1237 C C . SER A 1 172 ? -5.063 -4.828 10.839 1.00 93.12 172 SER A C 1
ATOM 1239 O O . SER A 1 172 ? -5.013 -4.124 9.838 1.00 93.12 172 SER A O 1
ATOM 1241 N N . ASP A 1 173 ? -4.767 -6.126 10.804 1.00 92.44 173 ASP A N 1
ATOM 1242 C CA . ASP A 1 173 ? -4.220 -6.808 9.629 1.00 92.44 173 ASP A CA 1
ATOM 1243 C C . ASP A 1 173 ? -5.132 -6.658 8.411 1.00 92.44 173 ASP A C 1
ATOM 1245 O O . ASP A 1 173 ? -6.353 -6.816 8.507 1.00 92.44 173 ASP A O 1
ATOM 1249 N N . GLY A 1 174 ? -4.556 -6.315 7.265 1.00 92.06 174 GLY A N 1
ATOM 1250 C CA . GLY A 1 174 ? -5.321 -6.017 6.059 1.00 92.06 174 GLY A CA 1
ATOM 1251 C C . GLY A 1 174 ? -6.099 -4.697 6.100 1.00 92.06 174 GLY A C 1
ATOM 1252 O O . GLY A 1 174 ? -6.782 -4.389 5.131 1.00 92.06 174 GLY A O 1
ATOM 1253 N N . TRP A 1 175 ? -6.022 -3.888 7.156 1.00 95.19 175 TRP A N 1
ATOM 1254 C CA . TRP A 1 175 ? -6.381 -2.469 7.082 1.00 95.19 175 TRP A CA 1
ATOM 1255 C C . TRP A 1 175 ? -5.130 -1.628 6.863 1.00 95.19 175 TRP A C 1
ATOM 1257 O O . TRP A 1 175 ? -4.043 -1.967 7.329 1.00 95.19 175 TRP A O 1
ATOM 1267 N N . PHE A 1 176 ? -5.295 -0.505 6.168 1.00 94.06 176 PHE A N 1
ATOM 1268 C CA . PHE A 1 176 ? -4.211 0.432 5.912 1.00 94.06 176 PHE A CA 1
ATOM 1269 C C . PHE A 1 176 ? -4.667 1.890 6.017 1.00 94.06 176 PHE A C 1
ATOM 1271 O O . PHE A 1 176 ? -5.869 2.148 5.989 1.00 94.06 176 PHE A O 1
ATOM 1278 N N . VAL A 1 177 ? -3.740 2.848 6.151 1.00 94.19 177 VAL A N 1
ATOM 1279 C CA . VAL A 1 177 ? -4.081 4.279 6.228 1.00 94.19 177 VAL A CA 1
ATOM 1280 C C . VAL A 1 177 ? -4.716 4.716 4.908 1.00 94.19 177 VAL A C 1
ATOM 1282 O O . VAL A 1 177 ? -4.142 4.540 3.837 1.00 94.19 177 VAL A O 1
ATOM 1285 N N . GLY A 1 178 ? -5.925 5.265 4.990 1.00 94.12 178 GLY A N 1
ATOM 1286 C CA . GLY A 1 178 ? -6.779 5.593 3.851 1.00 94.12 178 GLY A CA 1
ATOM 1287 C C . GLY A 1 178 ? -7.855 4.551 3.529 1.00 94.12 178 GLY A C 1
ATOM 1288 O O . GLY A 1 178 ? -8.791 4.890 2.810 1.00 94.12 178 GLY A O 1
ATOM 1289 N N . ALA A 1 179 ? -7.799 3.330 4.084 1.00 96.12 179 ALA A N 1
ATOM 1290 C CA . ALA A 1 179 ? -8.858 2.336 3.883 1.00 96.12 179 ALA A CA 1
ATOM 1291 C C . ALA A 1 179 ? -10.202 2.866 4.409 1.00 96.12 179 ALA A C 1
ATOM 1293 O O . ALA A 1 179 ? -10.279 3.372 5.534 1.00 96.12 179 ALA A O 1
ATOM 1294 N N . ALA A 1 180 ? -11.262 2.750 3.606 1.00 97.62 180 ALA A N 1
ATOM 1295 C CA . ALA A 1 180 ? -12.582 3.261 3.961 1.00 97.62 180 ALA A CA 1
ATOM 1296 C C . ALA A 1 180 ? -13.235 2.370 5.022 1.00 97.62 180 ALA A C 1
ATOM 1298 O O . ALA A 1 180 ? -13.269 1.150 4.870 1.00 97.62 180 ALA A O 1
ATOM 1299 N N . LEU A 1 181 ? -13.769 2.967 6.085 1.00 98.31 181 LEU A N 1
ATOM 1300 C CA . LEU A 1 181 ? -14.375 2.259 7.210 1.00 98.31 181 LEU A CA 1
ATOM 1301 C C . LEU A 1 181 ? -15.893 2.427 7.203 1.00 98.31 181 LEU A C 1
ATOM 1303 O O . LEU A 1 181 ? -16.419 3.521 7.010 1.00 98.31 181 LEU A O 1
ATOM 1307 N N . SER A 1 182 ? -16.601 1.336 7.475 1.00 98.00 182 SER A N 1
ATOM 1308 C CA . SER A 1 182 ? -18.054 1.330 7.652 1.00 98.00 182 SER A CA 1
ATOM 1309 C C . SER A 1 182 ? -18.475 0.333 8.728 1.00 98.00 182 SER A C 1
ATOM 1311 O O . SER A 1 182 ? -17.763 -0.629 9.015 1.00 98.00 182 SER A O 1
ATOM 1313 N N . GLY A 1 183 ? -19.631 0.560 9.345 1.00 97.50 183 GLY A N 1
ATOM 1314 C CA . GLY A 1 183 ? -20.172 -0.299 10.395 1.00 97.50 183 GLY A CA 1
ATOM 1315 C C . GLY A 1 183 ? -21.096 0.465 11.335 1.00 97.50 183 GLY A C 1
ATOM 1316 O O . GLY A 1 183 ? -21.265 1.680 11.218 1.00 97.50 183 GLY A O 1
ATOM 1317 N N . THR A 1 184 ? -21.693 -0.243 12.289 1.00 97.62 184 THR A N 1
ATOM 1318 C CA . THR A 1 184 ? -22.543 0.381 13.311 1.00 97.62 184 THR A CA 1
ATOM 1319 C C . THR A 1 184 ? -21.730 1.368 14.142 1.00 97.62 184 THR A C 1
ATOM 1321 O O . THR A 1 184 ? -20.689 1.014 14.687 1.00 97.62 184 THR A O 1
ATOM 1324 N N . GLY A 1 185 ? -22.215 2.604 14.255 1.00 96.56 185 GLY A N 1
ATOM 1325 C CA . GLY A 1 185 ? -21.532 3.652 15.011 1.00 96.56 185 GLY A CA 1
ATOM 1326 C C . GLY A 1 185 ? -20.382 4.333 14.265 1.00 96.56 185 GLY A C 1
ATOM 1327 O O . GLY A 1 185 ? -19.779 5.236 14.833 1.00 96.56 185 GLY A O 1
ATOM 1328 N N . ILE A 1 186 ? -20.078 3.944 13.021 1.00 98.19 186 ILE A N 1
ATOM 1329 C CA . ILE A 1 186 ? -19.043 4.580 12.194 1.00 98.19 186 ILE A CA 1
ATOM 1330 C C . ILE A 1 186 ? -19.702 5.660 11.323 1.00 98.19 186 ILE A C 1
ATOM 1332 O O . ILE A 1 186 ? -20.606 5.330 10.550 1.00 98.19 186 ILE A O 1
ATOM 1336 N N . PRO A 1 187 ? -19.298 6.941 11.425 1.00 97.81 187 PRO A N 1
ATOM 1337 C CA . PRO A 1 187 ? -19.828 7.996 10.566 1.00 97.81 187 PRO A CA 1
ATOM 1338 C C . PRO A 1 187 ? -19.598 7.715 9.077 1.00 97.81 187 PRO A C 1
ATOM 1340 O O . PRO A 1 187 ? -18.638 7.042 8.693 1.00 97.81 187 PRO A O 1
ATOM 1343 N N . ALA A 1 188 ? -20.450 8.276 8.219 1.00 95.81 188 ALA A N 1
ATOM 1344 C CA . ALA A 1 188 ? -20.230 8.232 6.777 1.00 95.81 188 ALA A CA 1
ATOM 1345 C C . ALA A 1 188 ? -18.907 8.921 6.397 1.00 95.81 188 ALA A C 1
ATOM 1347 O O . ALA A 1 188 ? -18.462 9.844 7.078 1.00 95.81 188 ALA A O 1
ATOM 1348 N N . SER A 1 189 ? -18.302 8.486 5.288 1.00 95.44 189 SER A N 1
ATOM 1349 C CA . SER A 1 189 ? -17.030 9.031 4.788 1.00 95.44 189 SER A CA 1
ATOM 1350 C C . SER A 1 189 ? -15.900 8.973 5.822 1.00 95.44 189 SER A C 1
ATOM 1352 O O . SER A 1 189 ? -15.135 9.926 5.970 1.00 95.44 189 SER A O 1
ATOM 1354 N N . THR A 1 190 ? -15.812 7.859 6.551 1.00 98.12 190 THR A N 1
ATOM 1355 C CA . THR A 1 190 ? -14.729 7.586 7.497 1.00 98.12 190 THR A CA 1
ATOM 1356 C C . THR A 1 190 ? -13.660 6.717 6.842 1.00 98.12 190 THR A C 1
ATOM 1358 O O . THR A 1 190 ? -13.963 5.782 6.103 1.00 98.12 190 THR A O 1
ATOM 1361 N N . SER A 1 191 ? -12.399 6.987 7.155 1.00 97.12 191 SER A N 1
ATOM 1362 C CA . SER A 1 191 ? -11.247 6.187 6.752 1.00 97.12 191 SER A CA 1
ATOM 1363 C C . SER A 1 191 ? -10.274 6.003 7.915 1.00 97.12 191 SER A C 1
ATOM 1365 O O . SER A 1 191 ? -10.341 6.707 8.928 1.00 97.12 191 SER A O 1
ATOM 1367 N N . VAL A 1 192 ? -9.368 5.041 7.778 1.00 97.06 192 VAL A N 1
ATOM 1368 C CA . VAL A 1 192 ? -8.244 4.864 8.701 1.00 97.06 192 VAL A CA 1
ATOM 1369 C C . VAL A 1 192 ? -7.287 6.050 8.564 1.00 97.06 192 VAL A C 1
ATOM 1371 O O . VAL A 1 192 ? -6.668 6.223 7.519 1.00 97.06 192 VAL A O 1
ATOM 1374 N N . GLY A 1 193 ? -7.122 6.843 9.619 1.00 95.12 193 GLY A N 1
ATOM 1375 C CA . GLY A 1 193 ? -6.159 7.948 9.660 1.00 95.12 193 GLY A CA 1
ATOM 1376 C C . GLY A 1 193 ? -4.801 7.558 10.237 1.00 95.12 193 GLY A C 1
ATOM 1377 O O . GLY A 1 193 ? -3.779 8.091 9.823 1.00 95.12 193 GLY A O 1
ATOM 1378 N N . ALA A 1 194 ? -4.783 6.622 11.186 1.00 93.38 194 ALA A N 1
ATOM 1379 C CA . ALA A 1 194 ? -3.559 6.084 11.770 1.00 93.38 194 ALA A CA 1
ATOM 1380 C C . ALA A 1 194 ? -3.818 4.704 12.380 1.00 93.38 194 ALA A C 1
ATOM 1382 O O . ALA A 1 194 ? -4.940 4.397 12.789 1.00 93.38 194 ALA A O 1
ATOM 1383 N N . ILE A 1 195 ? -2.763 3.901 12.480 1.00 93.25 195 ILE A N 1
ATOM 1384 C CA . ILE A 1 195 ? -2.762 2.604 13.156 1.00 93.25 195 ILE A CA 1
ATOM 1385 C C . ILE A 1 195 ? -1.624 2.628 14.175 1.00 93.25 195 ILE A C 1
ATOM 1387 O O . ILE A 1 195 ? -0.515 3.045 13.849 1.00 93.25 195 ILE A O 1
ATOM 1391 N N . SER A 1 196 ? -1.890 2.221 15.415 1.00 91.44 196 SER A N 1
ATOM 1392 C CA . SER A 1 196 ? -0.852 2.122 16.443 1.00 91.44 196 SER A CA 1
ATOM 1393 C C . SER A 1 196 ? 0.170 1.035 16.108 1.00 91.44 196 SER A C 1
ATOM 1395 O O . SER A 1 196 ? -0.143 0.055 15.439 1.00 91.44 196 SER A O 1
ATOM 1397 N N . ALA A 1 197 ? 1.391 1.168 16.630 1.00 84.31 197 ALA A N 1
ATOM 1398 C CA . ALA A 1 197 ? 2.477 0.226 16.346 1.00 84.31 197 ALA A CA 1
ATOM 1399 C C . ALA A 1 197 ? 2.194 -1.223 16.789 1.00 84.31 197 ALA A C 1
ATOM 1401 O O . ALA A 1 197 ? 2.790 -2.155 16.263 1.00 84.31 197 ALA A O 1
ATOM 1402 N N . ASP A 1 198 ? 1.283 -1.427 17.741 1.00 86.56 198 ASP A N 1
ATOM 1403 C CA . ASP A 1 198 ? 0.833 -2.752 18.175 1.00 86.56 198 ASP A CA 1
ATOM 1404 C C . ASP A 1 198 ? -0.330 -3.320 17.338 1.00 86.56 198 ASP A C 1
ATOM 1406 O O . ASP A 1 198 ? -0.799 -4.421 17.632 1.00 86.56 198 ASP A O 1
ATOM 1410 N N . GLY A 1 199 ? -0.823 -2.567 16.347 1.00 90.00 199 GLY A N 1
ATOM 1411 C CA . GLY A 1 199 ? -1.928 -2.941 15.463 1.00 90.00 199 GLY A CA 1
ATOM 1412 C C . GLY A 1 199 ? -3.299 -3.024 16.141 1.00 90.00 199 GLY A C 1
ATOM 1413 O O . GLY A 1 199 ? -4.218 -3.618 15.583 1.00 90.00 199 GLY A O 1
ATOM 1414 N N . ARG A 1 200 ? -3.467 -2.492 17.360 1.00 94.06 200 ARG A N 1
ATOM 1415 C CA . ARG A 1 200 ? -4.705 -2.669 18.154 1.00 94.06 200 ARG A CA 1
ATOM 1416 C C . ARG A 1 200 ? -5.560 -1.421 18.295 1.00 94.06 200 ARG A C 1
ATOM 1418 O O . ARG A 1 200 ? -6.713 -1.511 18.719 1.00 94.06 200 ARG A O 1
ATOM 1425 N N . THR A 1 201 ? -5.024 -0.261 17.939 1.00 96.44 201 THR A N 1
ATOM 1426 C CA . THR A 1 201 ? -5.753 1.005 17.919 1.00 96.44 201 THR A CA 1
ATOM 1427 C C . THR A 1 201 ? -5.747 1.589 16.522 1.00 96.44 201 THR A C 1
ATOM 1429 O O . THR A 1 201 ? -4.696 1.753 15.911 1.00 96.44 201 THR A O 1
ATOM 1432 N N . VAL A 1 202 ? -6.933 1.951 16.049 1.00 97.44 202 VAL A N 1
ATOM 1433 C CA . VAL A 1 202 ? -7.130 2.589 14.750 1.00 97.44 202 VAL A CA 1
ATOM 1434 C C . VAL A 1 202 ? -7.807 3.933 14.976 1.00 97.44 202 VAL A C 1
ATOM 1436 O O . VAL A 1 202 ? -8.847 4.000 15.630 1.00 97.44 202 VAL A O 1
ATOM 1439 N N . THR A 1 203 ? -7.216 5.002 14.452 1.00 97.44 203 THR A N 1
ATOM 1440 C CA . THR A 1 203 ? -7.807 6.344 14.480 1.00 97.44 203 THR A CA 1
ATOM 1441 C C . THR A 1 203 ? -8.662 6.544 13.240 1.00 97.44 203 THR A C 1
ATOM 1443 O O . THR A 1 203 ? -8.201 6.316 12.124 1.00 97.44 203 THR A O 1
ATOM 1446 N N . MET A 1 204 ? -9.891 7.004 13.433 1.00 98.12 204 MET A N 1
ATOM 1447 C CA . MET A 1 204 ? -10.831 7.354 12.379 1.00 98.12 204 MET A CA 1
ATOM 1448 C C . MET A 1 204 ? -10.692 8.822 11.989 1.00 98.12 204 MET A C 1
ATOM 1450 O O . MET A 1 204 ? -10.702 9.711 12.845 1.00 98.12 204 MET A O 1
ATOM 1454 N N . VAL A 1 205 ? -10.616 9.076 10.687 1.00 97.31 205 VAL A N 1
ATOM 1455 C CA . VAL A 1 205 ? -10.632 10.422 10.106 1.00 97.31 205 VAL A CA 1
ATOM 1456 C C . VAL A 1 205 ? -11.619 10.491 8.954 1.00 97.31 205 VAL A C 1
ATOM 1458 O O . VAL A 1 205 ? -12.000 9.469 8.382 1.00 97.31 205 VAL A O 1
ATOM 1461 N N . GLN A 1 206 ? -12.027 11.697 8.588 1.00 96.88 206 GLN A N 1
ATOM 1462 C CA . GLN A 1 206 ? -12.811 11.908 7.384 1.00 96.88 206 GLN A CA 1
ATOM 1463 C C . GLN A 1 206 ? -11.969 11.551 6.158 1.00 96.88 206 GLN A C 1
ATOM 1465 O O . GLN A 1 206 ? -10.804 11.934 6.057 1.00 96.88 206 GLN A O 1
ATOM 1470 N N . THR A 1 207 ? -12.561 10.821 5.217 1.00 93.56 207 THR A N 1
ATOM 1471 C CA . THR A 1 207 ? -11.907 10.428 3.968 1.00 93.56 207 THR A CA 1
ATOM 1472 C C . THR A 1 207 ? -11.300 11.642 3.266 1.00 93.56 207 THR A C 1
ATOM 1474 O O . THR A 1 207 ? -11.983 12.633 3.002 1.00 93.56 207 THR A O 1
ATOM 1477 N N . GLY A 1 208 ? -10.006 11.548 2.954 1.00 87.56 208 GLY A N 1
ATOM 1478 C CA . GLY A 1 208 ? -9.253 12.592 2.257 1.00 87.56 208 GLY A CA 1
ATOM 1479 C C . GLY A 1 208 ? -8.771 13.749 3.136 1.00 87.56 208 GLY A C 1
ATOM 1480 O O . GLY A 1 208 ? -8.184 14.686 2.600 1.00 87.56 208 GLY A O 1
ATOM 1481 N N . THR A 1 209 ? -8.983 13.705 4.455 1.00 90.75 209 THR A N 1
ATOM 1482 C CA . THR A 1 209 ? -8.505 14.733 5.391 1.00 90.75 209 THR A CA 1
ATOM 1483 C C . THR A 1 209 ? -7.830 14.109 6.618 1.00 90.75 209 THR A C 1
ATOM 1485 O O . THR A 1 209 ? -7.720 12.892 6.744 1.00 90.75 209 THR A O 1
ATOM 1488 N N . THR A 1 210 ? -7.351 14.952 7.535 1.00 90.38 210 THR A N 1
ATOM 1489 C CA . THR A 1 210 ? -6.831 14.551 8.854 1.00 90.38 210 THR A CA 1
ATOM 1490 C C . THR A 1 210 ? -7.825 14.831 9.989 1.00 90.38 210 THR A C 1
ATOM 1492 O O . THR A 1 210 ? -7.490 14.695 11.165 1.00 90.38 210 THR A O 1
ATOM 1495 N N . THR A 1 211 ? -9.054 15.244 9.664 1.00 96.19 211 THR A N 1
ATOM 1496 C CA . THR A 1 211 ? -10.084 15.600 10.647 1.00 96.19 211 THR A CA 1
ATOM 1497 C C . THR A 1 211 ? -10.654 14.344 11.292 1.00 96.19 211 THR A C 1
ATOM 1499 O O . THR A 1 211 ? -11.193 13.489 10.595 1.00 96.19 211 THR A O 1
ATOM 1502 N N . ALA A 1 212 ? -10.568 14.244 12.618 1.00 97.38 212 ALA A N 1
ATOM 1503 C CA . ALA A 1 212 ? -11.082 13.105 13.373 1.00 97.38 212 ALA A CA 1
ATOM 1504 C C . ALA A 1 212 ? -12.593 12.893 13.156 1.00 97.38 212 ALA A C 1
ATOM 1506 O O . ALA A 1 212 ? -13.370 13.848 13.169 1.00 97.38 212 ALA A O 1
ATOM 1507 N N . GLN A 1 213 ? -13.002 11.634 12.994 1.00 97.69 213 GLN A N 1
ATOM 1508 C CA . GLN A 1 213 ? -14.405 11.221 12.912 1.00 97.69 213 GLN A CA 1
ATOM 1509 C C . GLN A 1 213 ? -14.756 10.423 14.158 1.00 97.69 213 GLN A C 1
ATOM 1511 O O . GLN A 1 213 ? -14.180 9.369 14.396 1.00 97.69 213 GLN A O 1
ATOM 1516 N N . ASN A 1 214 ? -15.678 10.931 14.969 1.00 98.00 214 ASN A N 1
ATOM 1517 C CA . ASN A 1 214 ? -16.029 10.304 16.238 1.00 98.00 214 ASN A CA 1
ATOM 1518 C C . ASN A 1 214 ? -17.125 9.257 16.043 1.00 98.00 214 ASN A C 1
ATOM 1520 O O . ASN A 1 214 ? -18.121 9.526 15.374 1.00 98.00 214 ASN A O 1
ATOM 1524 N N . ALA A 1 215 ? -16.979 8.091 16.675 1.00 97.94 215 ALA A N 1
ATOM 1525 C CA . ALA A 1 215 ? -18.029 7.083 16.682 1.00 97.94 215 ALA A CA 1
ATOM 1526 C C . ALA A 1 215 ? -19.329 7.654 17.272 1.00 97.94 215 ALA A C 1
ATOM 1528 O O . ALA A 1 215 ? -19.292 8.435 18.223 1.00 97.94 215 ALA A O 1
ATOM 1529 N N . THR A 1 216 ? -20.477 7.238 16.740 1.00 97.94 216 THR A N 1
ATOM 1530 C CA . THR A 1 216 ? -21.815 7.681 17.180 1.00 97.94 216 THR A CA 1
ATOM 1531 C C . THR A 1 216 ? -22.487 6.709 18.150 1.00 97.94 216 THR A C 1
ATOM 1533 O O . THR A 1 216 ? -23.588 6.963 18.635 1.00 97.94 216 THR A O 1
ATOM 1536 N N . ALA A 1 217 ? -21.833 5.583 18.440 1.00 96.44 217 ALA A N 1
ATOM 1537 C CA . ALA A 1 217 ? -22.310 4.562 19.361 1.00 96.44 217 ALA A CA 1
ATOM 1538 C C . ALA A 1 217 ? -21.143 3.957 20.154 1.00 96.44 217 ALA A C 1
ATOM 1540 O O . ALA A 1 217 ? -19.988 4.022 19.733 1.00 96.44 217 ALA A O 1
ATOM 1541 N N . THR A 1 218 ? -21.467 3.369 21.307 1.00 98.12 218 THR A N 1
ATOM 1542 C CA . THR A 1 218 ? -20.538 2.568 22.113 1.00 98.12 218 THR A CA 1
ATOM 1543 C C . THR A 1 218 ? -20.948 1.108 22.028 1.00 98.12 218 THR A C 1
ATOM 1545 O O . THR A 1 218 ? -22.115 0.787 22.252 1.00 98.12 218 THR A O 1
ATOM 1548 N N . GLY A 1 219 ? -19.999 0.216 21.764 1.00 97.00 219 GLY A N 1
ATOM 1549 C CA . GLY A 1 219 ? -20.254 -1.219 21.782 1.00 97.00 219 GLY A CA 1
ATOM 1550 C C . GLY A 1 219 ? -19.249 -2.034 20.984 1.00 97.00 219 GLY A C 1
ATOM 1551 O O . GLY A 1 219 ? -18.349 -1.498 20.335 1.00 97.00 219 GLY A O 1
ATOM 1552 N N . SER A 1 220 ? -19.445 -3.349 21.026 1.00 97.81 220 SER A N 1
ATOM 1553 C CA . SER A 1 220 ? -18.698 -4.314 20.226 1.00 97.81 220 SER A CA 1
ATOM 1554 C C . SER A 1 220 ? -19.428 -4.541 18.904 1.00 97.81 220 SER A C 1
ATOM 1556 O O . SER A 1 220 ? -20.549 -5.050 18.891 1.00 97.81 220 SER A O 1
ATOM 1558 N N . VAL A 1 221 ? -18.820 -4.123 17.797 1.00 97.44 221 VAL A N 1
ATOM 1559 C CA . VAL A 1 221 ? -19.445 -4.104 16.467 1.00 97.44 221 VAL A CA 1
ATOM 1560 C C . VAL A 1 221 ? -18.542 -4.760 15.425 1.00 97.44 221 VAL A C 1
ATOM 1562 O O . VAL A 1 221 ? -17.350 -4.976 15.649 1.00 97.44 221 VAL A O 1
ATOM 1565 N N . SER A 1 222 ? -19.110 -5.079 14.263 1.00 97.81 222 SER A N 1
ATOM 1566 C CA . SER A 1 222 ? -18.311 -5.416 13.083 1.00 97.81 222 SER A CA 1
ATOM 1567 C C . SER A 1 222 ? -18.025 -4.141 12.302 1.00 97.81 222 SER A C 1
ATOM 1569 O O . SER A 1 222 ? -18.958 -3.440 11.907 1.00 97.81 222 SER A O 1
ATOM 1571 N N . VAL A 1 223 ? -16.744 -3.850 12.086 1.00 98.44 223 VAL A N 1
ATOM 1572 C CA . VAL A 1 223 ? -16.297 -2.750 11.223 1.00 98.44 223 VAL A CA 1
ATOM 1573 C C . VAL A 1 223 ? -15.666 -3.348 9.977 1.00 98.44 223 VAL A C 1
ATOM 1575 O O . VAL A 1 223 ? -14.894 -4.302 10.059 1.00 98.44 223 VAL A O 1
ATOM 1578 N N . THR A 1 224 ? -16.005 -2.797 8.822 1.00 98.44 224 THR A N 1
ATOM 1579 C CA . THR A 1 224 ? -15.530 -3.245 7.516 1.00 98.44 224 THR A CA 1
ATOM 1580 C C . THR A 1 224 ? -14.590 -2.203 6.937 1.00 98.44 224 THR A C 1
ATOM 1582 O O . THR A 1 224 ? -15.005 -1.068 6.704 1.00 98.44 224 THR A O 1
ATOM 1585 N N . GLY A 1 225 ? -13.344 -2.604 6.690 1.00 98.00 225 GLY A N 1
ATOM 1586 C CA . GLY A 1 225 ? -12.389 -1.854 5.882 1.00 98.00 225 GLY A CA 1
ATOM 1587 C C . GLY A 1 225 ? -12.548 -2.231 4.415 1.00 98.00 225 GLY A C 1
ATOM 1588 O O . GLY A 1 225 ? -12.434 -3.405 4.074 1.00 98.00 225 GLY A O 1
ATOM 1589 N N . THR A 1 226 ? -12.816 -1.259 3.553 1.00 97.94 226 THR A N 1
ATOM 1590 C CA . THR A 1 226 ? -13.003 -1.452 2.110 1.00 97.94 226 THR A CA 1
ATOM 1591 C C . THR A 1 226 ? -11.822 -0.858 1.360 1.00 97.94 226 THR A C 1
ATOM 1593 O O . THR A 1 226 ? -11.367 0.244 1.671 1.00 97.94 226 THR A O 1
ATOM 1596 N N . TYR A 1 227 ? -11.326 -1.575 0.351 1.00 97.50 227 TYR A N 1
ATOM 1597 C CA . TYR A 1 227 ? -10.140 -1.187 -0.421 1.00 97.50 227 TYR A CA 1
ATOM 1598 C C . TYR A 1 227 ? -10.477 -0.190 -1.537 1.00 97.50 227 TYR A C 1
ATOM 1600 O O . TYR A 1 227 ? -9.781 -0.076 -2.543 1.00 97.50 227 TYR A O 1
ATOM 1608 N N . ASN A 1 228 ? -11.556 0.561 -1.360 1.00 95.44 228 ASN A N 1
ATOM 1609 C CA . ASN A 1 228 ? -11.920 1.700 -2.175 1.00 95.44 228 ASN A CA 1
ATOM 1610 C C . ASN A 1 228 ? -12.733 2.681 -1.325 1.00 95.44 228 ASN A C 1
ATOM 1612 O O . ASN A 1 228 ? -13.485 2.266 -0.444 1.00 95.44 228 ASN A O 1
ATOM 1616 N N . ASP A 1 229 ? -12.565 3.975 -1.587 1.00 92.88 229 ASP A N 1
ATOM 1617 C CA . ASP A 1 229 ? -13.302 5.059 -0.917 1.00 92.88 229 ASP A CA 1
ATOM 1618 C C . ASP A 1 229 ? -14.294 5.768 -1.867 1.00 92.88 229 ASP A C 1
ATOM 1620 O O . ASP A 1 229 ? -14.802 6.848 -1.572 1.00 92.88 229 ASP A O 1
ATOM 1624 N N . GLY A 1 230 ? -14.541 5.166 -3.037 1.00 88.81 230 GLY A N 1
ATOM 1625 C CA . GLY A 1 230 ? -15.321 5.731 -4.141 1.00 88.81 230 GLY A CA 1
ATOM 1626 C C . GLY A 1 230 ? -14.529 6.648 -5.084 1.00 88.81 230 GLY A C 1
ATOM 1627 O O . GLY A 1 230 ? -14.965 6.868 -6.210 1.00 88.81 230 GLY A O 1
ATOM 1628 N N . THR A 1 231 ? -13.359 7.145 -4.670 1.00 90.69 231 THR A N 1
ATOM 1629 C CA . THR A 1 231 ? -12.475 8.015 -5.474 1.00 90.69 231 THR A CA 1
ATOM 1630 C C . THR A 1 231 ? -11.107 7.376 -5.730 1.00 90.69 231 THR A C 1
ATOM 1632 O O . THR A 1 231 ? -10.513 7.530 -6.797 1.00 90.69 231 THR A O 1
ATOM 1635 N N . ASN A 1 232 ? -10.582 6.675 -4.735 1.00 95.06 232 ASN A N 1
ATOM 1636 C CA . ASN A 1 232 ? -9.331 5.944 -4.737 1.00 95.06 232 ASN A CA 1
ATOM 1637 C C . ASN A 1 232 ? -9.639 4.453 -4.598 1.00 95.06 232 ASN A C 1
ATOM 1639 O O . ASN A 1 232 ? -10.544 4.054 -3.862 1.00 95.06 232 ASN A O 1
ATOM 1643 N N . PHE A 1 233 ? -8.863 3.642 -5.307 1.00 97.75 233 PHE A N 1
ATOM 1644 C CA . PHE A 1 233 ? -8.967 2.189 -5.314 1.00 97.75 233 PHE A CA 1
ATOM 1645 C C . PHE A 1 233 ? -7.605 1.608 -4.960 1.00 97.75 233 PHE A C 1
ATOM 1647 O O . PHE A 1 233 ? -6.592 2.090 -5.453 1.00 97.75 233 PHE A O 1
ATOM 1654 N N . TRP A 1 234 ? -7.566 0.571 -4.140 1.00 97.94 234 TRP A N 1
ATOM 1655 C CA . TRP A 1 234 ? -6.340 -0.100 -3.729 1.00 97.94 234 TRP A CA 1
ATOM 1656 C C . TRP A 1 234 ? -6.392 -1.551 -4.192 1.00 97.94 234 TRP A C 1
ATOM 1658 O O . TRP A 1 234 ? -6.889 -2.430 -3.491 1.00 97.94 234 TRP A O 1
ATOM 1668 N N . ASN A 1 235 ? -5.921 -1.799 -5.415 1.00 97.94 235 ASN A N 1
ATOM 1669 C CA . ASN A 1 235 ? -5.754 -3.169 -5.897 1.00 97.94 235 ASN A CA 1
ATOM 1670 C C . ASN A 1 235 ? -4.563 -3.792 -5.172 1.00 97.94 235 ASN A C 1
ATOM 1672 O O . ASN A 1 235 ? -3.570 -3.113 -4.932 1.00 97.94 235 ASN A O 1
ATOM 1676 N N . VAL A 1 236 ? -4.630 -5.072 -4.837 1.00 97.31 236 VAL A N 1
ATOM 1677 C CA . VAL A 1 236 ? -3.494 -5.774 -4.239 1.00 97.31 236 VAL A CA 1
ATOM 1678 C C . VAL A 1 236 ? -2.671 -6.376 -5.357 1.00 97.31 236 VAL A C 1
ATOM 1680 O O . VAL A 1 236 ? -3.199 -7.130 -6.179 1.00 97.31 236 VAL A O 1
ATOM 1683 N N . LEU A 1 237 ? -1.388 -6.047 -5.385 1.00 97.44 237 LEU A N 1
ATOM 1684 C CA . LEU A 1 237 ? -0.445 -6.569 -6.358 1.00 97.44 237 LEU A CA 1
ATOM 1685 C C . LEU A 1 237 ? 0.526 -7.524 -5.686 1.00 97.44 237 LEU A C 1
ATOM 1687 O O . LEU A 1 237 ? 1.012 -7.233 -4.596 1.00 97.44 237 LEU A O 1
ATOM 1691 N N . ALA A 1 238 ? 0.864 -8.602 -6.384 1.00 96.62 238 ALA A N 1
ATOM 1692 C CA . ALA A 1 238 ? 2.135 -9.279 -6.182 1.00 96.62 238 ALA A CA 1
ATOM 1693 C C . ALA A 1 238 ? 3.146 -8.672 -7.152 1.00 96.62 238 ALA A C 1
ATOM 1695 O O . ALA A 1 238 ? 2.878 -8.573 -8.356 1.00 96.62 238 ALA A O 1
ATOM 1696 N N . ILE A 1 239 ? 4.289 -8.248 -6.623 1.00 97.12 239 ILE A N 1
ATOM 1697 C CA . ILE A 1 239 ? 5.358 -7.588 -7.366 1.00 97.12 239 ILE A CA 1
ATOM 1698 C C . ILE A 1 239 ? 6.700 -8.264 -7.098 1.00 97.12 239 ILE A C 1
ATOM 1700 O O . ILE A 1 239 ? 6.923 -8.818 -6.026 1.00 97.12 239 ILE A O 1
ATOM 1704 N N . ASN A 1 240 ? 7.605 -8.204 -8.072 1.00 96.69 240 ASN A N 1
ATOM 1705 C CA . ASN A 1 240 ? 8.998 -8.607 -7.893 1.00 96.69 240 ASN A CA 1
ATOM 1706 C C . ASN A 1 240 ? 9.906 -7.773 -8.801 1.00 96.69 240 ASN A C 1
ATOM 1708 O O . ASN A 1 240 ? 9.973 -8.024 -10.005 1.00 96.69 240 ASN A O 1
ATOM 1712 N N . ALA A 1 241 ? 10.568 -6.769 -8.227 1.00 95.25 241 ALA A N 1
ATOM 1713 C CA . ALA A 1 241 ? 11.310 -5.746 -8.959 1.00 95.25 241 ALA A CA 1
ATOM 1714 C C . ALA A 1 241 ? 10.496 -5.209 -10.157 1.00 95.25 241 ALA A C 1
ATOM 1716 O O . ALA A 1 241 ? 10.901 -5.380 -11.315 1.00 95.25 241 ALA A O 1
ATOM 1717 N N . PRO A 1 242 ? 9.300 -4.640 -9.906 1.00 96.38 242 PRO A N 1
ATOM 1718 C CA . PRO A 1 242 ? 8.422 -4.196 -10.972 1.00 96.38 242 PRO A CA 1
ATOM 1719 C C . PRO A 1 242 ? 9.021 -2.993 -11.698 1.00 96.38 242 PRO A C 1
ATOM 1721 O O . PRO A 1 242 ? 9.761 -2.185 -11.133 1.00 96.38 242 PRO A O 1
ATOM 1724 N N . PHE A 1 243 ? 8.671 -2.844 -12.969 1.00 94.38 243 PHE A N 1
ATOM 1725 C CA . PHE A 1 243 ? 9.126 -1.717 -13.771 1.00 94.38 243 PHE A CA 1
ATOM 1726 C C . PHE A 1 243 ? 8.071 -1.318 -14.795 1.00 94.38 243 PHE A C 1
ATOM 1728 O O . PHE A 1 243 ? 7.347 -2.153 -15.341 1.00 94.38 243 PHE A O 1
ATOM 1735 N N . ALA A 1 244 ? 7.959 -0.018 -15.035 1.00 93.94 244 ALA A N 1
ATOM 1736 C CA . ALA A 1 244 ? 7.062 0.531 -16.031 1.00 93.94 244 ALA A CA 1
ATOM 1737 C C . ALA A 1 244 ? 7.693 0.373 -17.418 1.00 93.94 244 ALA A C 1
ATOM 1739 O O . ALA A 1 244 ? 8.683 1.035 -17.740 1.00 93.94 244 ALA A O 1
ATOM 1740 N N . GLN A 1 245 ? 7.107 -0.477 -18.258 1.00 84.31 245 GLN A N 1
ATOM 1741 C CA . GLN A 1 245 ? 7.508 -0.646 -19.652 1.00 84.31 245 GLN A CA 1
ATOM 1742 C C . GLN A 1 245 ? 6.274 -0.740 -20.546 1.00 84.31 245 GLN A C 1
ATOM 1744 O O . GLN A 1 245 ? 5.224 -1.258 -20.178 1.00 84.31 245 GLN A O 1
ATOM 1749 N N . GLY A 1 246 ? 6.408 -0.248 -21.770 1.00 73.81 246 GLY A N 1
ATOM 1750 C CA . GLY A 1 246 ? 5.375 -0.431 -22.766 1.00 73.81 246 GLY A CA 1
ATOM 1751 C C . GLY A 1 246 ? 5.314 -1.834 -23.346 1.00 73.81 246 GLY A C 1
ATOM 1752 O O . GLY A 1 246 ? 6.333 -2.411 -23.712 1.00 73.81 246 GLY A O 1
ATOM 1753 N N . GLN A 1 247 ? 4.092 -2.336 -23.514 1.00 68.44 247 GLN A N 1
ATOM 1754 C CA . GLN A 1 247 ? 3.804 -3.362 -24.511 1.00 68.44 247 GLN A CA 1
ATOM 1755 C C . GLN A 1 247 ? 4.098 -2.747 -25.881 1.00 68.44 247 GLN A C 1
ATOM 1757 O O . GLN A 1 247 ? 3.536 -1.692 -26.194 1.00 68.44 247 GLN A O 1
ATOM 1762 N N . ILE A 1 248 ? 4.966 -3.364 -26.684 1.00 66.56 248 ILE A N 1
ATOM 1763 C CA . ILE A 1 248 ? 5.050 -3.008 -28.103 1.00 66.56 248 ILE A CA 1
ATOM 1764 C C . ILE A 1 248 ? 3.756 -3.521 -28.737 1.00 66.56 248 ILE A C 1
ATOM 1766 O O . ILE A 1 248 ? 3.427 -4.695 -28.574 1.00 66.56 248 ILE A O 1
ATOM 1770 N N . THR A 1 249 ? 2.998 -2.628 -29.374 1.00 58.06 249 THR A N 1
ATOM 1771 C CA . THR A 1 249 ? 1.859 -3.013 -30.220 1.00 58.06 249 THR A CA 1
ATOM 1772 C C . THR A 1 249 ? 2.336 -3.159 -31.652 1.00 58.06 249 THR A C 1
ATOM 1774 O O . THR A 1 249 ? 3.109 -2.273 -32.084 1.00 58.06 249 THR A O 1
#

pLDDT: mean 90.82, std 13.14, range [34.06, 98.44]

Foldseek 3Di:
DDDAQELDHDVLDDHAAQQDEFALDDSDQFQDKGWHADPFFGIFMKGKAKEDAQDWDDFQFKWFADPNRYTWFDALDFFPFTWIWGFRYTYDHHNPGITMHITTQATKGWHKAQAWDDFFDWWFRDHGRHIDHDDFRTTKPQKTQHFTLQDKDKFFQWWADAFFQKIFGPAQRPFHALFAKDWQQFDPQWHFNHAHSRRGITGIDHRPDNHGTHGRDGGGIMMMGGQDSPRIGITMMGGHRITTGGDDD

Radius of gyration: 17.71 Å; chains: 1; bounding box: 46×36×52 Å